Protein AF-A0A2V2RTV9-F1 (afdb_monomer)

Secondary structure (DSSP, 8-state):
-PPPPEEEEEEEEEE---S-HHHHHHHHHHHHHHEEEEEEEE-----SHHHHHHIIIIIGGGT--SSEEEEE-TTEEES-GGG--GGGGGSSEEEEEPPTTT-SSSEEEEEEEEEEHHHHHHHTTSPP-TTS-HHHIIIIISHHHHHHTT--BPPHHHHHHHEESS--TT--S--SEEEPPS-----

Radius of gyration: 15.58 Å; Cα contacts (8 Å, |Δi|>4): 357; chains: 1; bounding box: 36×37×46 Å

Mean predicted aligned error: 4.49 Å

Nearest PDB structures (foldseek):
  6tez-assembly1_A-2  TM=6.641E-01  e=9.865E-04  Homo sapiens
  2c0n-assembly1_A-2  TM=6.114E-01  e=5.858E-04  Sulfolobus turreted icosahedral virus 1
  5c1h-assembly1_A-2  TM=5.021E-01  e=8.468E-03  Homo sapiens
  5gvv-assembly1_A  TM=5.766E-01  e=3.550E-02  Streptococcus pneumoniae
  5c38-assembly1_A-2  TM=4.595E-01  e=3.326E-02  Homo sapiens

Structure (mmCIF, N/CA/C/O backbone):
data_AF-A0A2V2RTV9-F1
#
_entry.id   AF-A0A2V2RTV9-F1
#
loop_
_atom_site.group_PDB
_atom_site.id
_atom_site.type_symbol
_atom_site.label_atom_id
_atom_site.label_alt_id
_atom_site.label_comp_id
_atom_site.label_asym_id
_atom_site.label_entity_id
_atom_site.label_seq_id
_atom_site.pdbx_PDB_ins_code
_atom_site.Cartn_x
_atom_site.Cartn_y
_atom_site.Cartn_z
_atom_site.occupancy
_atom_site.B_iso_or_equiv
_atom_site.auth_seq_id
_atom_site.auth_comp_id
_atom_site.auth_asym_id
_atom_site.auth_atom_id
_atom_site.pdbx_PDB_model_num
ATOM 1 N N . MET A 1 1 ? -12.425 6.751 29.671 1.00 43.00 1 MET A N 1
ATOM 2 C CA . MET A 1 1 ? -12.733 5.845 28.545 1.00 43.00 1 MET A CA 1
ATOM 3 C C . MET A 1 1 ? -11.556 5.929 27.595 1.00 43.00 1 MET A C 1
ATOM 5 O O . MET A 1 1 ? -11.241 7.038 27.190 1.00 43.00 1 MET A O 1
ATOM 9 N N . GLY A 1 2 ? -10.831 4.832 27.364 1.00 57.06 2 GLY A N 1
ATOM 10 C CA . GLY A 1 2 ? -9.737 4.832 26.388 1.00 57.06 2 GLY A CA 1
ATOM 11 C C . GLY A 1 2 ? -10.306 5.029 24.985 1.00 57.06 2 GLY A C 1
ATOM 12 O O . GLY A 1 2 ? -11.370 4.488 24.689 1.00 57.06 2 GLY A O 1
ATOM 13 N N . GLU A 1 3 ? -9.644 5.837 24.163 1.00 67.69 3 GLU A N 1
ATOM 14 C CA . GLU A 1 3 ? -9.974 5.977 22.744 1.00 67.69 3 GLU A CA 1
ATOM 15 C C . GLU A 1 3 ? -9.944 4.587 22.092 1.00 67.69 3 GLU A C 1
ATOM 17 O O . GLU A 1 3 ? -8.969 3.847 22.238 1.00 67.69 3 GLU A O 1
ATOM 22 N N . MET A 1 4 ? -11.040 4.199 21.438 1.00 79.75 4 MET A N 1
ATOM 23 C CA . MET A 1 4 ? -11.110 2.930 20.722 1.00 79.75 4 MET A CA 1
ATOM 24 C C . MET A 1 4 ? -10.226 3.040 19.480 1.00 79.75 4 MET A C 1
ATOM 26 O O . MET A 1 4 ? -10.479 3.874 18.612 1.00 79.75 4 MET A O 1
ATOM 30 N N . LYS A 1 5 ? -9.175 2.222 19.419 1.00 90.81 5 LYS A N 1
ATOM 31 C CA . LYS A 1 5 ? -8.297 2.148 18.253 1.00 90.81 5 LYS A CA 1
ATOM 32 C C . LYS A 1 5 ? -9.022 1.520 17.069 1.00 90.81 5 LYS A C 1
ATOM 34 O O . LYS A 1 5 ? -9.907 0.684 17.240 1.00 90.81 5 LYS A O 1
ATOM 39 N N . LEU A 1 6 ? -8.613 1.913 15.868 1.00 96.69 6 LEU A N 1
ATOM 40 C CA . LEU A 1 6 ? -9.077 1.298 14.633 1.00 96.69 6 LEU A CA 1
ATOM 41 C C . LEU A 1 6 ? -8.594 -0.160 14.554 1.00 96.69 6 LEU A C 1
ATOM 43 O O . LEU A 1 6 ? -7.394 -0.416 14.644 1.00 96.69 6 LEU A O 1
ATOM 47 N N . ASP A 1 7 ? -9.505 -1.107 14.343 1.00 97.06 7 ASP A N 1
ATOM 48 C CA . ASP A 1 7 ? -9.144 -2.509 14.111 1.00 97.06 7 ASP A CA 1
ATOM 49 C C . ASP A 1 7 ? -8.620 -2.695 12.680 1.00 97.06 7 ASP A C 1
ATOM 51 O O . ASP A 1 7 ? -9.357 -2.551 11.703 1.00 97.06 7 ASP A O 1
ATOM 55 N N . LEU A 1 8 ? -7.333 -3.022 12.569 1.00 97.75 8 LEU A N 1
ATOM 56 C CA . LEU A 1 8 ? -6.642 -3.385 11.335 1.00 97.75 8 LEU A CA 1
ATOM 57 C C . LEU A 1 8 ? -5.963 -4.756 11.479 1.00 97.75 8 LEU A C 1
ATOM 59 O O . LEU A 1 8 ? -4.897 -5.000 10.913 1.00 97.75 8 LEU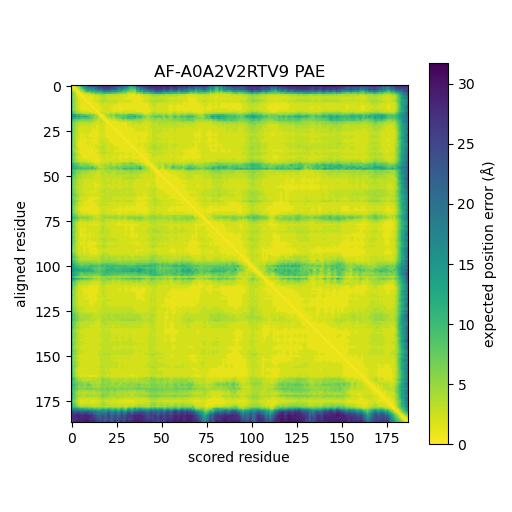 A O 1
ATOM 63 N N . SER A 1 9 ? -6.581 -5.684 12.212 1.00 97.19 9 SER A N 1
ATOM 64 C CA . SER A 1 9 ? -6.072 -7.048 12.423 1.00 97.19 9 SER A CA 1
ATOM 65 C C . SER A 1 9 ? -5.820 -7.826 11.119 1.00 97.19 9 SER A C 1
ATOM 67 O O . SER A 1 9 ? -4.934 -8.677 11.059 1.00 97.19 9 SER A O 1
ATOM 69 N N . ALA A 1 10 ? -6.529 -7.493 10.036 1.00 97.12 10 ALA A N 1
ATOM 70 C CA . ALA A 1 10 ? -6.318 -8.060 8.700 1.00 97.12 10 ALA A CA 1
ATOM 71 C C . ALA A 1 10 ? -5.177 -7.401 7.894 1.00 97.12 10 ALA A C 1
ATOM 73 O O . ALA A 1 10 ? -4.946 -7.798 6.744 1.00 97.12 10 ALA A O 1
ATOM 74 N N . VAL A 1 11 ? -4.482 -6.412 8.471 1.00 98.69 11 VAL A N 1
ATOM 75 C CA . VAL A 1 11 ? -3.463 -5.587 7.810 1.00 98.69 11 VAL A CA 1
ATOM 76 C C . VAL A 1 11 ? -2.150 -5.597 8.595 1.00 98.69 11 VAL A C 1
ATOM 78 O O . VAL A 1 11 ? -2.118 -5.368 9.803 1.00 98.69 11 VAL A O 1
ATOM 81 N N . THR A 1 12 ? -1.030 -5.807 7.906 1.00 98.81 12 THR A N 1
ATOM 82 C CA . THR A 1 12 ? 0.314 -5.600 8.467 1.00 98.81 12 THR A CA 1
ATOM 83 C C . THR A 1 12 ? 0.805 -4.184 8.166 1.00 98.81 12 THR A C 1
ATOM 85 O O . THR A 1 12 ? 0.805 -3.757 7.015 1.00 98.81 12 THR A O 1
ATOM 88 N N . LEU A 1 13 ? 1.272 -3.453 9.177 1.00 98.56 13 LEU A N 1
ATOM 89 C CA . LEU A 1 13 ? 1.979 -2.187 8.972 1.00 98.56 13 LEU A CA 1
ATOM 90 C C . LEU A 1 13 ? 3.399 -2.469 8.467 1.00 98.56 13 LEU A C 1
ATOM 92 O O . LEU A 1 13 ? 4.136 -3.217 9.105 1.00 98.56 13 LEU A O 1
ATOM 96 N N . VAL A 1 14 ? 3.807 -1.851 7.358 1.00 97.88 14 VAL A N 1
ATOM 97 C CA . VAL A 1 14 ? 5.144 -2.020 6.769 1.00 97.88 14 VAL A CA 1
ATOM 98 C C . VAL A 1 14 ? 5.825 -0.666 6.604 1.00 97.88 14 VAL A C 1
ATOM 100 O O . VAL A 1 14 ? 5.372 0.182 5.839 1.00 97.88 14 VAL A O 1
ATOM 103 N N . CYS A 1 15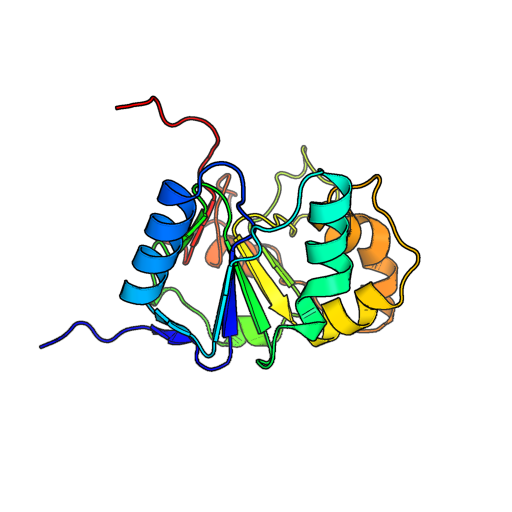 ? 6.951 -0.468 7.285 1.00 95.75 15 CYS A N 1
ATOM 104 C CA . CYS A 1 15 ? 7.776 0.727 7.148 1.00 95.75 15 CYS A CA 1
ATOM 105 C C . CYS A 1 15 ? 9.066 0.417 6.379 1.00 95.75 15 CYS A C 1
ATOM 107 O O . CYS A 1 15 ? 9.865 -0.407 6.830 1.00 95.75 15 CYS A O 1
ATOM 109 N N . TYR A 1 16 ? 9.299 1.101 5.253 1.00 89.12 16 TYR A N 1
ATOM 110 C CA . TYR A 1 16 ? 10.567 1.029 4.510 1.00 89.12 16 TYR A CA 1
ATOM 111 C C . TYR A 1 16 ? 11.378 2.315 4.708 1.00 89.12 16 TYR A C 1
ATOM 113 O O . TYR A 1 16 ? 11.429 3.174 3.827 1.00 89.12 16 TYR A O 1
ATOM 121 N N . ASP A 1 17 ? 11.997 2.470 5.874 1.00 82.38 17 ASP A N 1
ATOM 122 C CA . ASP A 1 17 ? 12.915 3.582 6.135 1.00 82.38 17 ASP A CA 1
ATOM 123 C C . ASP A 1 17 ? 14.144 3.082 6.894 1.00 82.38 17 ASP A C 1
ATOM 125 O O . ASP A 1 17 ? 14.039 2.489 7.972 1.00 82.38 17 ASP A O 1
ATOM 129 N N . ASN A 1 18 ? 15.313 3.300 6.297 1.00 78.38 18 ASN A N 1
ATOM 130 C CA . ASN A 1 18 ? 16.618 2.984 6.862 1.00 78.38 18 ASN A CA 1
ATOM 131 C C . ASN A 1 18 ? 17.490 4.229 7.108 1.00 78.38 18 ASN A C 1
ATOM 133 O O . ASN A 1 18 ? 18.549 4.093 7.722 1.00 78.38 18 ASN A O 1
ATOM 137 N N . LYS A 1 19 ? 17.089 5.416 6.629 1.00 78.44 19 LYS A N 1
ATOM 138 C CA . LYS A 1 19 ? 17.926 6.626 6.653 1.00 78.44 19 LYS A CA 1
ATOM 139 C C . LYS A 1 19 ? 17.772 7.374 7.964 1.00 78.44 19 LYS A C 1
ATOM 141 O O . LYS A 1 19 ? 18.772 7.775 8.551 1.00 78.44 19 LYS A O 1
ATOM 146 N N . ASN A 1 20 ? 16.536 7.542 8.430 1.00 86.06 20 ASN A N 1
ATOM 147 C CA . ASN A 1 20 ? 16.250 8.213 9.692 1.00 86.06 20 ASN A CA 1
ATOM 148 C C . ASN A 1 20 ? 15.508 7.259 10.630 1.00 86.06 20 ASN A C 1
ATOM 150 O O . ASN A 1 20 ? 14.280 7.211 10.676 1.00 86.06 20 ASN A O 1
ATOM 154 N N . ARG A 1 21 ? 16.285 6.470 11.380 1.00 89.00 21 ARG A N 1
ATOM 155 C CA . ARG A 1 21 ? 15.751 5.405 12.237 1.00 89.00 21 ARG A CA 1
ATOM 156 C C . ARG A 1 21 ? 14.843 5.924 13.350 1.00 89.00 21 ARG A C 1
ATOM 158 O O . ARG A 1 21 ? 13.875 5.253 13.689 1.00 89.00 21 ARG A O 1
ATOM 165 N N . GLU A 1 22 ? 15.147 7.095 13.901 1.00 91.19 22 GLU A N 1
ATOM 166 C CA . GLU A 1 22 ? 14.345 7.712 14.961 1.00 91.19 22 GLU A CA 1
ATOM 167 C C . GLU A 1 22 ? 13.007 8.212 14.420 1.00 91.19 22 GLU A C 1
ATOM 169 O O . GLU A 1 22 ? 11.965 7.917 15.006 1.00 91.19 22 GLU A O 1
ATOM 174 N N . ALA A 1 23 ? 13.010 8.885 13.264 1.00 90.50 23 ALA A N 1
ATOM 175 C CA . ALA A 1 23 ? 11.775 9.306 12.610 1.00 90.50 23 ALA A CA 1
ATOM 176 C C . ALA A 1 23 ? 10.908 8.103 12.209 1.00 90.50 23 ALA A C 1
ATOM 178 O O . ALA A 1 23 ? 9.704 8.112 12.452 1.00 90.50 23 ALA A O 1
ATOM 179 N N . ALA A 1 24 ? 11.516 7.042 11.670 1.00 92.44 24 ALA A N 1
ATOM 180 C CA . ALA A 1 24 ? 10.815 5.810 11.316 1.00 92.44 24 ALA A CA 1
ATOM 181 C C . ALA A 1 24 ? 10.175 5.137 12.541 1.00 92.44 24 ALA A C 1
ATOM 183 O O . ALA A 1 24 ? 9.010 4.746 12.498 1.00 92.44 24 ALA A O 1
ATOM 184 N N . LEU A 1 25 ? 10.911 5.043 13.654 1.00 93.94 25 LEU A N 1
ATOM 185 C CA . LEU A 1 25 ? 10.383 4.494 14.900 1.00 93.94 25 LEU A CA 1
ATOM 186 C C . LEU A 1 25 ? 9.246 5.358 15.456 1.00 93.94 25 LEU A C 1
ATOM 188 O O . LEU A 1 25 ? 8.212 4.822 15.847 1.00 93.94 25 LEU A O 1
ATOM 192 N N . SER A 1 26 ? 9.412 6.682 15.453 1.00 94.06 26 SER A N 1
ATOM 193 C CA . SER A 1 26 ? 8.377 7.628 15.881 1.00 94.06 26 SER A CA 1
ATOM 194 C C . SER A 1 26 ? 7.101 7.476 15.049 1.00 94.06 26 SER A C 1
ATOM 196 O O . SER A 1 26 ? 6.010 7.356 15.608 1.00 94.06 26 SER A O 1
ATOM 198 N N . LEU A 1 27 ? 7.243 7.367 13.723 1.00 94.44 27 LEU A N 1
ATOM 199 C CA . LEU A 1 27 ? 6.140 7.107 12.805 1.00 94.44 27 LEU A CA 1
ATOM 200 C C . LEU A 1 27 ? 5.437 5.789 13.141 1.00 94.44 27 LEU A C 1
ATOM 202 O O . LEU A 1 27 ? 4.225 5.780 13.323 1.00 94.44 27 LEU A O 1
ATOM 206 N N . ILE A 1 28 ? 6.174 4.683 13.280 1.00 96.50 28 ILE A N 1
ATOM 207 C CA . ILE A 1 28 ? 5.590 3.379 13.636 1.00 96.50 28 ILE A CA 1
ATOM 208 C C . ILE A 1 28 ? 4.821 3.479 14.960 1.00 96.50 28 ILE A C 1
ATOM 210 O O . ILE A 1 28 ? 3.669 3.058 15.035 1.00 96.50 28 ILE A O 1
ATOM 214 N N . LEU A 1 29 ? 5.418 4.075 15.995 1.00 96.06 29 LEU A N 1
ATOM 215 C CA . LEU A 1 29 ? 4.772 4.234 17.299 1.00 96.06 29 LEU A CA 1
ATOM 216 C C . LEU A 1 29 ? 3.522 5.120 17.225 1.00 96.06 29 LEU A C 1
ATOM 218 O O . LEU A 1 29 ? 2.545 4.841 17.917 1.00 96.06 29 LEU A O 1
ATOM 222 N N . GLN A 1 30 ? 3.518 6.162 16.388 1.00 94.94 30 GLN A N 1
ATOM 223 C CA . GLN A 1 30 ? 2.326 6.971 16.130 1.00 94.94 30 GLN A CA 1
ATOM 224 C C . GLN A 1 30 ? 1.217 6.131 15.489 1.00 94.94 30 GLN A C 1
ATOM 226 O O . GLN A 1 30 ? 0.079 6.179 15.948 1.00 94.94 30 GLN A O 1
ATOM 231 N N . MET A 1 31 ? 1.539 5.321 14.481 1.00 96.56 31 MET A N 1
ATOM 232 C CA . MET A 1 31 ? 0.567 4.451 13.811 1.00 96.56 31 MET A CA 1
ATOM 233 C C . MET A 1 31 ? -0.048 3.439 14.789 1.00 96.56 31 MET A C 1
ATOM 235 O O . MET A 1 31 ? -1.261 3.245 14.799 1.00 96.56 31 MET A O 1
ATOM 239 N N . LEU A 1 32 ? 0.770 2.868 15.679 1.00 96.75 32 LEU A N 1
ATOM 240 C CA . LEU A 1 32 ? 0.329 1.921 16.711 1.00 96.75 32 LEU A CA 1
ATOM 241 C C . LEU A 1 32 ? -0.532 2.542 17.817 1.00 96.75 32 LEU A C 1
ATOM 243 O O . LEU A 1 32 ? -1.214 1.816 18.543 1.00 96.75 32 LEU A O 1
ATOM 247 N N . LYS A 1 33 ? -0.522 3.869 17.980 1.00 96.12 33 LYS A N 1
ATOM 248 C CA . LYS A 1 33 ? -1.476 4.556 18.865 1.00 96.12 33 LYS A CA 1
ATOM 249 C C . LYS A 1 33 ? -2.872 4.626 18.250 1.00 96.12 33 LYS A C 1
ATOM 251 O O . LYS A 1 33 ? -3.834 4.658 19.004 1.00 96.12 33 LYS A O 1
ATOM 256 N N . LEU A 1 34 ? -2.967 4.639 16.919 1.00 96.69 34 LEU A N 1
ATOM 257 C CA . LEU A 1 34 ? -4.208 4.884 16.180 1.00 96.69 34 LEU A CA 1
ATOM 258 C C . LEU A 1 34 ? -4.929 3.600 15.762 1.00 96.69 34 LEU A C 1
ATOM 260 O O . LEU A 1 34 ? -6.154 3.605 15.650 1.00 96.69 34 LEU A O 1
ATOM 264 N N . ALA A 1 35 ? -4.188 2.519 15.519 1.00 97.50 35 ALA A N 1
ATOM 265 C CA . ALA A 1 35 ? -4.747 1.271 15.020 1.00 97.50 35 ALA A CA 1
ATOM 266 C C . ALA A 1 35 ? -4.064 0.034 15.613 1.00 97.50 35 ALA A C 1
ATOM 268 O O . ALA A 1 35 ? -2.865 0.048 15.909 1.00 97.50 35 ALA A O 1
ATOM 269 N N . ASP A 1 36 ? -4.833 -1.044 15.730 1.00 97.56 36 ASP A N 1
ATOM 270 C CA . ASP A 1 36 ? -4.357 -2.368 16.114 1.00 97.56 36 ASP A CA 1
ATOM 271 C C . ASP A 1 36 ? -4.131 -3.207 14.848 1.00 97.56 36 ASP A C 1
ATOM 273 O O . ASP A 1 36 ? -5.071 -3.678 14.213 1.00 97.56 36 ASP A O 1
ATOM 277 N N . PHE A 1 37 ? -2.866 -3.355 14.448 1.00 98.38 37 PHE A N 1
ATOM 278 C CA . PHE A 1 37 ? -2.470 -4.092 13.245 1.00 98.38 37 PHE A CA 1
ATOM 279 C C . PHE A 1 37 ? -2.263 -5.582 13.526 1.00 98.38 37 PHE A C 1
ATOM 281 O O . PHE A 1 37 ? -1.752 -5.958 14.581 1.00 98.38 37 PHE A O 1
ATOM 288 N N . GLY A 1 38 ? -2.528 -6.429 12.529 1.00 98.19 38 GLY A N 1
ATOM 289 C CA . GLY A 1 38 ? -2.225 -7.867 12.595 1.00 98.19 38 GLY A CA 1
ATOM 290 C C . GLY A 1 38 ? -0.728 -8.196 12.599 1.00 98.19 38 GLY A C 1
ATOM 291 O O . GLY A 1 38 ? -0.331 -9.324 12.878 1.00 98.19 38 GLY A O 1
ATOM 292 N N . GLY A 1 39 ? 0.123 -7.218 12.286 1.00 98.31 39 GLY A N 1
ATOM 293 C CA . GLY A 1 39 ? 1.572 -7.322 12.412 1.00 98.31 39 GLY A CA 1
ATOM 294 C C . GLY A 1 39 ? 2.268 -6.006 12.086 1.00 98.31 39 GLY A C 1
ATOM 295 O O . GLY A 1 39 ? 1.669 -5.103 11.500 1.00 98.31 39 GLY A O 1
ATOM 296 N N . VAL A 1 40 ? 3.549 -5.910 12.434 1.00 98.12 40 VAL A N 1
ATOM 297 C CA . VAL A 1 40 ? 4.389 -4.741 12.150 1.00 98.12 40 VAL A CA 1
ATOM 298 C C . VAL A 1 40 ? 5.724 -5.211 11.597 1.00 98.12 40 VAL A C 1
ATOM 300 O O . VAL A 1 40 ? 6.404 -6.023 12.218 1.00 98.12 40 VAL A O 1
ATOM 303 N N . LEU A 1 41 ? 6.114 -4.670 10.448 1.00 97.44 41 LEU A N 1
ATOM 304 C CA . LEU A 1 41 ? 7.405 -4.905 9.821 1.00 97.44 41 LEU A CA 1
ATOM 305 C C . LEU A 1 41 ? 8.134 -3.580 9.634 1.00 97.44 41 LEU A C 1
ATOM 307 O O . LEU A 1 41 ? 7.623 -2.650 9.009 1.00 97.44 41 LEU A O 1
ATOM 311 N N . TRP A 1 42 ? 9.367 -3.516 10.126 1.00 95.56 42 TRP A N 1
ATOM 312 C CA . TRP A 1 42 ? 10.281 -2.418 9.839 1.00 95.56 42 TRP A CA 1
ATOM 313 C C . TRP A 1 42 ? 11.444 -2.932 8.989 1.00 95.56 42 TRP A C 1
ATOM 315 O O . TRP A 1 42 ? 12.344 -3.611 9.478 1.00 95.56 42 TRP A O 1
ATOM 325 N N . LEU A 1 43 ? 11.403 -2.627 7.693 1.00 92.50 43 LEU A N 1
ATOM 326 C CA . LEU A 1 43 ? 12.313 -3.153 6.678 1.00 92.50 43 LEU A CA 1
ATOM 327 C C . LEU A 1 43 ? 13.464 -2.161 6.435 1.00 92.50 43 LEU A C 1
ATOM 329 O O . LEU A 1 43 ? 13.503 -1.443 5.435 1.00 92.50 43 LEU A O 1
ATOM 333 N N . ASN A 1 44 ? 14.407 -2.105 7.381 1.00 87.94 44 ASN A N 1
ATOM 334 C CA . ASN A 1 44 ? 15.467 -1.083 7.464 1.00 87.94 44 ASN A CA 1
ATOM 335 C C . ASN A 1 44 ? 16.893 -1.585 7.154 1.00 87.94 44 ASN A C 1
ATOM 337 O O . ASN A 1 44 ? 17.881 -0.889 7.402 1.00 87.94 44 ASN A O 1
ATOM 341 N N . TRP A 1 45 ? 17.031 -2.802 6.629 1.00 82.94 45 TRP A N 1
ATOM 342 C CA . TRP A 1 45 ? 18.338 -3.425 6.386 1.00 82.94 45 TRP A CA 1
ATOM 343 C C . TRP A 1 45 ? 18.900 -3.211 4.978 1.00 82.94 45 TRP A C 1
ATOM 345 O O . TRP A 1 45 ? 20.054 -3.560 4.741 1.00 82.94 45 TRP A O 1
ATOM 355 N N . HIS A 1 46 ? 18.137 -2.627 4.053 1.00 80.88 46 HIS A N 1
ATOM 356 C CA . HIS A 1 46 ? 18.652 -2.290 2.725 1.00 80.88 46 HIS A CA 1
ATOM 357 C C . HIS A 1 46 ? 19.800 -1.269 2.836 1.00 80.88 46 HIS A C 1
ATOM 359 O O . HIS A 1 46 ? 19.850 -0.463 3.772 1.00 80.88 46 HIS A O 1
ATOM 365 N N . ARG A 1 47 ? 20.766 -1.333 1.920 1.00 80.94 47 ARG A N 1
ATOM 366 C CA . ARG A 1 47 ? 21.952 -0.459 1.863 1.00 80.94 47 ARG A CA 1
ATOM 367 C C . ARG A 1 47 ? 22.001 0.348 0.572 1.00 80.94 47 ARG A C 1
ATOM 369 O O . ARG A 1 47 ? 22.602 1.417 0.541 1.00 80.94 47 ARG A O 1
ATOM 376 N N . THR A 1 48 ? 21.320 -0.125 -0.464 1.00 89.56 48 THR A N 1
ATOM 377 C CA . THR A 1 48 ? 21.221 0.519 -1.773 1.00 89.56 48 THR A CA 1
ATOM 378 C C . THR A 1 48 ? 19.766 0.768 -2.167 1.00 89.56 48 THR A C 1
ATOM 380 O O . THR A 1 48 ? 18.840 0.150 -1.636 1.00 89.56 48 THR A O 1
ATOM 383 N N . ALA A 1 49 ? 19.557 1.663 -3.137 1.00 87.44 49 ALA A N 1
ATOM 384 C CA . ALA A 1 49 ? 18.234 1.884 -3.718 1.00 87.44 49 ALA A CA 1
ATOM 385 C C . ALA A 1 49 ? 17.685 0.602 -4.372 1.00 87.44 49 ALA A C 1
ATOM 387 O O . ALA A 1 49 ? 16.525 0.263 -4.169 1.00 87.44 49 ALA A O 1
ATOM 388 N N . SER A 1 50 ? 18.523 -0.156 -5.086 1.00 91.31 50 SER A N 1
ATOM 389 C CA . SER A 1 50 ? 18.114 -1.404 -5.742 1.00 91.31 50 SER A CA 1
ATOM 390 C C . SER A 1 50 ? 17.692 -2.485 -4.745 1.00 91.31 50 SER A C 1
ATOM 392 O O . SER A 1 50 ? 16.726 -3.197 -4.996 1.00 91.31 50 SER A O 1
ATOM 394 N N . GLU A 1 51 ? 18.360 -2.592 -3.593 1.00 92.50 51 GLU A N 1
ATOM 395 C CA . GLU A 1 51 ? 17.930 -3.498 -2.518 1.00 92.50 51 GLU A CA 1
ATOM 396 C C . GLU A 1 51 ? 16.597 -3.066 -1.907 1.00 92.50 51 GLU A C 1
ATOM 398 O O . GLU A 1 51 ? 15.758 -3.916 -1.621 1.00 92.50 51 GLU A O 1
ATOM 403 N N . GLN A 1 52 ? 16.372 -1.758 -1.737 1.00 90.81 52 GLN A N 1
ATOM 404 C CA . GLN A 1 52 ? 15.078 -1.245 -1.286 1.00 90.81 52 GLN A CA 1
ATOM 405 C C . GLN A 1 52 ? 13.967 -1.642 -2.264 1.00 90.81 52 GLN A C 1
ATOM 407 O O . GLN A 1 52 ? 12.937 -2.165 -1.844 1.00 90.81 52 GLN A O 1
ATOM 412 N N . VAL A 1 53 ? 14.197 -1.434 -3.566 1.00 94.50 53 VAL A N 1
ATOM 413 C CA . VAL A 1 53 ? 13.261 -1.822 -4.630 1.00 94.50 53 VAL A CA 1
ATOM 414 C C . VAL A 1 53 ? 13.011 -3.326 -4.601 1.00 94.50 53 VAL A C 1
ATOM 416 O O . VAL A 1 53 ? 11.862 -3.758 -4.658 1.00 94.50 53 VAL A O 1
ATOM 419 N N . HIS A 1 54 ? 14.071 -4.123 -4.457 1.00 95.50 54 HIS A N 1
ATOM 420 C CA . HIS A 1 54 ? 13.963 -5.574 -4.402 1.00 95.50 54 HIS A CA 1
ATOM 421 C C . HIS A 1 54 ? 13.118 -6.039 -3.210 1.00 95.50 54 HIS A C 1
ATOM 423 O O . HIS A 1 54 ? 12.208 -6.848 -3.377 1.00 95.50 54 HIS A O 1
ATOM 429 N N . VAL A 1 55 ? 13.374 -5.512 -2.009 1.00 94.75 55 VAL A N 1
ATOM 430 C CA . VAL A 1 55 ? 12.605 -5.860 -0.806 1.00 94.75 55 VAL A CA 1
ATOM 431 C C . VAL A 1 55 ? 11.140 -5.441 -0.950 1.00 94.75 55 VAL A C 1
ATOM 433 O O . VAL A 1 55 ? 10.246 -6.240 -0.665 1.00 94.75 55 VAL A O 1
ATOM 436 N N . GLU A 1 56 ? 10.878 -4.221 -1.424 1.00 95.69 56 GLU A N 1
ATOM 437 C CA . GLU A 1 56 ? 9.516 -3.704 -1.585 1.00 95.69 56 GLU A CA 1
ATOM 438 C C . GLU A 1 56 ? 8.711 -4.521 -2.603 1.00 95.69 56 GLU A C 1
ATOM 440 O O . GLU A 1 56 ? 7.575 -4.882 -2.315 1.00 95.69 56 GLU A O 1
ATOM 445 N N . LEU A 1 57 ? 9.290 -4.856 -3.761 1.00 96.88 57 LEU A N 1
ATOM 446 C CA . LEU A 1 57 ? 8.586 -5.572 -4.830 1.00 96.88 57 LEU A CA 1
ATOM 447 C C . LEU A 1 57 ? 8.534 -7.089 -4.639 1.00 96.88 57 LEU A C 1
ATOM 449 O O . LEU A 1 57 ? 7.517 -7.703 -4.949 1.00 96.88 57 LEU A O 1
ATOM 453 N N . TYR A 1 58 ? 9.622 -7.693 -4.166 1.00 96.94 58 TYR A N 1
ATOM 454 C CA . TYR A 1 58 ? 9.836 -9.140 -4.272 1.00 96.94 58 TYR A CA 1
ATOM 455 C C . TYR A 1 58 ? 10.042 -9.828 -2.916 1.00 96.94 58 TYR A C 1
ATOM 457 O O . TYR A 1 58 ? 9.890 -11.042 -2.817 1.00 96.94 58 TYR A O 1
ATOM 465 N N . GLY A 1 59 ? 10.365 -9.073 -1.859 1.00 95.50 59 GLY A N 1
ATOM 466 C CA . GLY A 1 59 ? 10.606 -9.621 -0.519 1.00 95.50 59 GLY A CA 1
ATOM 467 C C . GLY A 1 59 ? 9.409 -9.532 0.430 1.00 95.50 59 GLY A C 1
ATOM 468 O O . GLY A 1 59 ? 9.195 -10.430 1.240 1.00 95.50 59 GLY A O 1
ATOM 469 N N . THR A 1 60 ? 8.620 -8.460 0.339 1.00 95.81 60 THR A N 1
ATOM 470 C CA . THR A 1 60 ? 7.637 -8.100 1.378 1.00 95.81 60 THR A CA 1
ATOM 471 C C . THR A 1 60 ? 6.545 -9.151 1.581 1.00 95.81 60 THR A C 1
ATOM 473 O O . THR A 1 60 ? 6.216 -9.464 2.723 1.00 95.81 60 THR A O 1
ATOM 476 N N . ALA A 1 61 ? 6.021 -9.755 0.510 1.00 95.94 61 ALA A N 1
ATOM 477 C CA . ALA A 1 61 ? 4.947 -10.752 0.612 1.00 95.94 61 ALA A CA 1
ATOM 478 C C . ALA A 1 61 ? 5.341 -12.013 1.407 1.00 95.94 61 ALA A C 1
ATOM 480 O O . ALA A 1 61 ? 4.483 -12.646 2.023 1.00 95.94 61 ALA A O 1
ATOM 481 N N . ASN A 1 62 ? 6.639 -12.340 1.453 1.00 96.69 62 ASN A N 1
ATOM 482 C CA . ASN A 1 62 ? 7.162 -13.468 2.229 1.00 96.69 62 ASN A CA 1
ATOM 483 C C . ASN A 1 62 ? 7.186 -13.194 3.741 1.00 96.69 62 ASN A C 1
ATOM 485 O O . ASN A 1 62 ? 7.278 -14.130 4.529 1.00 96.69 62 ASN A O 1
ATOM 489 N N . LEU A 1 63 ? 7.132 -11.921 4.141 1.00 97.19 63 LEU A N 1
ATOM 490 C CA . LEU A 1 63 ? 7.193 -11.484 5.539 1.00 97.19 63 LEU A CA 1
ATOM 491 C C . LEU A 1 63 ? 5.811 -11.109 6.095 1.00 97.19 63 LEU A C 1
ATOM 493 O O . LEU A 1 63 ? 5.636 -11.006 7.307 1.00 97.19 63 LEU A O 1
ATOM 497 N N . VAL A 1 64 ? 4.833 -10.875 5.217 1.00 97.81 64 VAL A N 1
ATOM 498 C CA . VAL A 1 64 ? 3.460 -10.514 5.580 1.00 97.81 64 VAL A CA 1
ATOM 499 C C . VAL A 1 64 ? 2.609 -11.780 5.687 1.00 97.81 64 VAL A C 1
ATOM 501 O O . VAL A 1 64 ? 2.499 -12.548 4.732 1.00 97.81 64 VAL A O 1
ATOM 504 N N . HIS A 1 65 ? 1.965 -11.971 6.841 1.00 96.81 65 HIS A N 1
ATOM 505 C CA . HIS A 1 65 ? 1.052 -13.098 7.102 1.00 96.81 65 HIS A CA 1
ATOM 506 C C . HIS A 1 65 ? -0.432 -12.711 7.075 1.00 96.81 65 HIS A C 1
ATOM 508 O O . HIS A 1 65 ? -1.303 -13.576 7.128 1.00 96.81 65 HIS A O 1
ATOM 514 N N . THR A 1 66 ? -0.727 -11.418 6.994 1.00 98.69 66 THR A N 1
ATOM 515 C CA . THR A 1 66 ? -2.084 -10.886 6.864 1.00 98.69 66 THR A CA 1
ATOM 516 C C . THR A 1 66 ? -2.499 -10.794 5.389 1.00 98.69 66 THR A C 1
ATOM 518 O O . THR A 1 66 ? -1.698 -11.020 4.477 1.00 98.69 66 THR A O 1
ATOM 521 N N . THR A 1 67 ? -3.772 -10.485 5.126 1.00 98.31 67 THR A N 1
ATOM 522 C CA . THR A 1 67 ? -4.293 -10.406 3.746 1.00 98.31 67 THR A CA 1
ATOM 523 C C . THR A 1 67 ? -3.772 -9.188 2.987 1.00 98.31 67 THR A C 1
ATOM 525 O O . THR A 1 67 ? -3.583 -9.250 1.769 1.00 98.31 67 THR A O 1
ATOM 528 N N . HIS A 1 68 ? -3.517 -8.099 3.7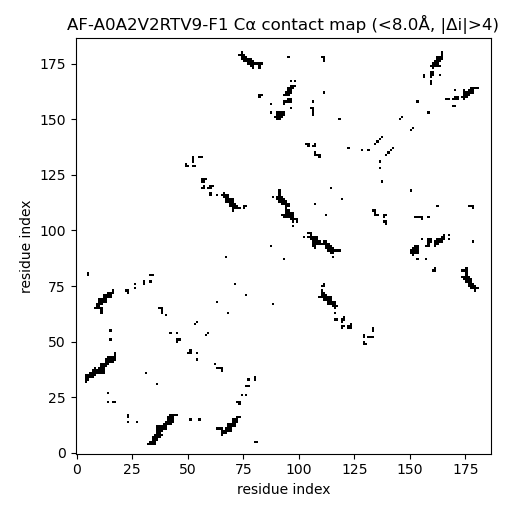11 1.00 98.81 68 HIS A N 1
ATOM 529 C CA . HIS A 1 68 ? -3.084 -6.821 3.171 1.00 98.81 68 HIS A CA 1
ATOM 530 C C . HIS A 1 68 ? -1.957 -6.238 4.007 1.00 98.81 68 HIS A C 1
ATOM 532 O O . HIS A 1 68 ? -1.785 -6.562 5.177 1.00 98.81 68 HIS A O 1
ATOM 538 N N . PHE A 1 69 ? -1.213 -5.311 3.432 1.00 98.81 69 PHE A N 1
ATOM 539 C CA . PHE A 1 69 ? -0.255 -4.526 4.183 1.00 98.81 69 PHE A CA 1
ATOM 540 C C . PHE A 1 69 ? -0.367 -3.048 3.836 1.00 98.81 69 PHE A C 1
ATOM 542 O O . PHE A 1 69 ? -0.564 -2.680 2.678 1.00 98.81 69 PHE A O 1
ATOM 549 N N . LEU A 1 70 ? -0.261 -2.209 4.864 1.00 98.38 70 LEU A N 1
ATOM 550 C CA . LEU A 1 70 ? -0.246 -0.758 4.753 1.00 98.38 70 LEU A CA 1
ATOM 551 C C . LEU A 1 70 ? 1.202 -0.288 4.806 1.00 98.38 70 LEU A C 1
ATOM 553 O O . LEU A 1 70 ? 1.889 -0.477 5.809 1.00 98.38 70 LEU A O 1
ATOM 557 N N . THR A 1 71 ? 1.667 0.329 3.730 1.00 96.75 71 THR A N 1
ATOM 558 C CA . THR A 1 71 ? 3.022 0.862 3.649 1.00 96.75 71 THR A CA 1
ATOM 559 C C . THR A 1 71 ? 3.073 2.288 4.166 1.00 96.75 71 THR A C 1
ATOM 561 O O . THR A 1 71 ? 2.212 3.095 3.824 1.00 96.75 71 THR A O 1
ATOM 564 N N . VAL A 1 72 ? 4.111 2.612 4.935 1.00 94.06 72 VAL A N 1
ATOM 565 C CA . VAL A 1 72 ? 4.409 3.976 5.386 1.00 94.06 72 VAL A CA 1
ATOM 566 C C . VAL A 1 72 ? 5.883 4.305 5.187 1.00 94.06 72 VAL A C 1
ATOM 568 O O . VAL A 1 72 ? 6.760 3.481 5.462 1.00 94.06 72 VAL A O 1
ATOM 571 N N . ARG A 1 73 ? 6.177 5.513 4.698 1.00 88.69 73 ARG A N 1
ATOM 572 C CA . ARG A 1 73 ? 7.542 6.056 4.575 1.00 88.69 73 ARG A CA 1
ATOM 573 C C . ARG A 1 73 ? 7.544 7.570 4.755 1.00 88.69 73 ARG A C 1
ATOM 575 O O . ARG A 1 73 ? 6.609 8.240 4.312 1.00 88.69 73 ARG A O 1
ATOM 582 N N . GLY A 1 74 ? 8.619 8.111 5.330 1.00 86.50 74 GLY A N 1
ATOM 583 C CA . GLY A 1 74 ? 8.770 9.552 5.540 1.00 86.50 74 GLY A CA 1
ATOM 584 C C . GLY A 1 74 ? 7.600 10.139 6.335 1.00 86.50 74 GLY A C 1
ATOM 585 O O . GLY A 1 74 ? 7.223 9.608 7.371 1.00 86.50 74 GLY A O 1
ATOM 586 N N . ASN A 1 75 ? 6.980 11.201 5.820 1.00 86.06 75 ASN A N 1
ATOM 587 C CA . ASN A 1 75 ? 5.872 11.902 6.481 1.00 86.06 75 ASN A CA 1
ATOM 588 C C . ASN A 1 75 ? 4.491 11.353 6.080 1.00 86.06 75 ASN A C 1
ATOM 590 O O . ASN A 1 75 ? 3.549 12.123 5.900 1.00 86.06 75 ASN A O 1
ATOM 594 N N . SER A 1 76 ? 4.381 10.038 5.891 1.00 92.75 76 SER A N 1
ATOM 595 C CA . SER A 1 76 ? 3.157 9.378 5.426 1.00 92.75 76 SER A CA 1
ATOM 596 C C . SER A 1 76 ? 2.471 8.620 6.560 1.00 92.75 76 SER A C 1
ATOM 598 O O . SER A 1 76 ? 3.028 7.635 7.042 1.00 92.75 76 SER A O 1
ATOM 600 N N . TYR A 1 77 ? 1.289 9.057 6.996 1.00 94.62 77 TYR A N 1
ATOM 601 C CA . TYR A 1 77 ? 0.650 8.568 8.228 1.00 94.62 77 TYR A CA 1
ATOM 602 C C . TYR A 1 77 ? -0.885 8.563 8.158 1.00 94.62 77 TYR A C 1
ATOM 604 O O . TYR A 1 77 ? -1.482 9.234 7.314 1.00 94.62 77 TYR A O 1
ATOM 612 N N . ILE A 1 78 ? -1.522 7.814 9.069 1.00 96.88 78 ILE A N 1
ATOM 613 C CA . ILE A 1 78 ? -2.974 7.877 9.306 1.00 96.88 78 ILE A CA 1
ATOM 614 C C . ILE A 1 78 ? -3.306 9.240 9.913 1.00 96.88 78 ILE A C 1
ATOM 616 O O . ILE A 1 78 ? -2.832 9.566 11.001 1.00 96.88 78 ILE A O 1
ATOM 620 N N . LEU A 1 79 ? -4.127 10.016 9.213 1.00 95.69 79 LEU A N 1
ATOM 621 C CA . LEU A 1 79 ? -4.579 11.342 9.620 1.00 95.69 79 LEU A CA 1
ATOM 622 C C . LEU A 1 79 ? -5.927 11.279 10.354 1.00 95.69 79 LEU A C 1
ATOM 624 O O . LEU A 1 79 ? -6.079 11.885 11.413 1.00 95.69 79 LEU A O 1
ATOM 628 N N . HIS A 1 80 ? -6.894 10.535 9.810 1.00 96.62 80 HIS A N 1
ATOM 629 C CA . HIS A 1 80 ? -8.240 10.390 10.370 1.00 96.62 80 HIS A CA 1
ATOM 630 C C . HIS A 1 80 ? -8.628 8.905 10.429 1.00 96.62 80 HIS A C 1
ATOM 632 O O . HIS A 1 80 ? -9.131 8.369 9.439 1.00 96.62 80 HIS A O 1
ATOM 638 N N . PRO A 1 81 ? -8.389 8.211 11.561 1.00 96.38 81 PRO A N 1
ATOM 639 C CA . PRO A 1 81 ? -8.674 6.779 11.687 1.00 96.38 81 PRO A CA 1
ATOM 640 C C . PRO A 1 81 ? -10.146 6.421 11.444 1.00 96.38 81 PRO A C 1
ATOM 642 O O . PRO A 1 81 ? -10.441 5.366 10.894 1.00 96.38 81 PRO A O 1
ATOM 645 N N . ASP A 1 82 ? -11.065 7.320 11.799 1.00 96.06 82 ASP A N 1
ATOM 646 C CA . ASP A 1 82 ? -12.511 7.180 11.600 1.00 96.06 82 ASP A CA 1
ATOM 647 C C . ASP A 1 82 ? -12.946 7.259 10.127 1.00 96.06 82 ASP A C 1
ATOM 649 O O . ASP A 1 82 ? -14.084 6.929 9.807 1.00 96.06 82 ASP A O 1
ATOM 653 N N . CYS A 1 83 ? -12.051 7.664 9.220 1.00 97.62 83 CYS A N 1
ATOM 654 C CA . CYS A 1 83 ? -12.294 7.628 7.779 1.00 97.62 83 CYS A CA 1
ATOM 655 C C . CYS A 1 83 ? -11.939 6.279 7.137 1.00 97.62 83 CYS A C 1
ATOM 657 O O . CYS A 1 83 ? -12.057 6.163 5.918 1.00 97.62 83 CYS A O 1
ATOM 659 N N . TRP A 1 84 ? -11.474 5.288 7.906 1.00 98.00 84 TRP A N 1
ATOM 660 C CA . TRP A 1 84 ? -11.223 3.952 7.372 1.00 98.00 84 TRP A CA 1
ATOM 661 C C . TRP A 1 84 ? -12.497 3.327 6.797 1.00 98.00 84 TRP A C 1
ATOM 663 O O . TRP A 1 84 ? -13.544 3.315 7.443 1.00 98.00 84 TRP A O 1
ATOM 673 N N . ASP A 1 85 ? -12.381 2.758 5.600 1.00 98.00 85 ASP A N 1
ATOM 674 C CA . ASP A 1 85 ? -13.451 2.032 4.926 1.00 98.00 85 ASP A CA 1
ATOM 675 C C . ASP A 1 85 ? -12.979 0.600 4.650 1.00 98.00 85 ASP A C 1
ATOM 677 O O . ASP A 1 85 ? -12.032 0.367 3.895 1.00 98.00 85 ASP A O 1
ATOM 681 N N . SER A 1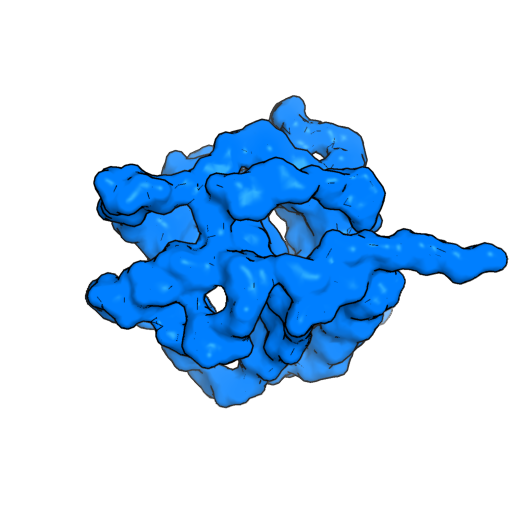 86 ? -13.635 -0.379 5.275 1.00 97.94 86 SER A N 1
ATOM 682 C CA . SER A 1 86 ? -13.265 -1.791 5.139 1.00 97.94 86 SER A CA 1
ATOM 683 C C . SER A 1 86 ? -13.427 -2.318 3.712 1.00 97.94 86 SER A C 1
ATOM 685 O O . SER A 1 86 ? -12.753 -3.285 3.357 1.00 97.94 86 SER A O 1
ATOM 687 N N . SER A 1 87 ? -14.232 -1.663 2.863 1.00 98.25 87 SER A N 1
ATOM 688 C CA . SER A 1 87 ? -14.349 -2.017 1.443 1.00 98.25 87 SER A CA 1
ATOM 689 C C . SER A 1 87 ? -13.045 -1.812 0.667 1.00 98.25 87 SER A C 1
ATOM 691 O O . SER A 1 87 ? -12.879 -2.374 -0.414 1.00 98.25 87 SER A O 1
ATOM 693 N N . TRP A 1 88 ? -12.075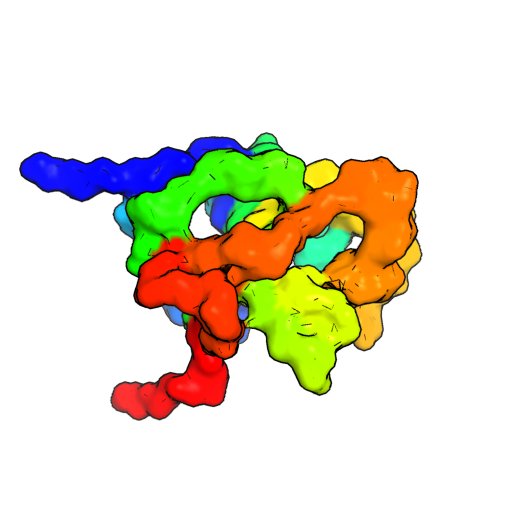 -1.067 1.210 1.00 98.62 88 TRP A N 1
ATOM 694 C CA . TRP A 1 88 ? -10.757 -0.933 0.590 1.00 98.62 88 TRP A CA 1
ATOM 695 C C . TRP A 1 88 ? -9.972 -2.246 0.531 1.00 98.62 88 TRP A C 1
ATOM 697 O O . TRP A 1 88 ? -9.095 -2.374 -0.321 1.00 98.62 88 TRP A O 1
ATOM 707 N N . LEU A 1 89 ? -10.316 -3.229 1.370 1.00 98.56 89 LEU A N 1
ATOM 708 C CA . LEU A 1 89 ? -9.739 -4.578 1.344 1.00 98.56 89 LEU A CA 1
ATOM 709 C C . LEU A 1 89 ? -10.219 -5.418 0.143 1.00 98.56 89 LEU A C 1
ATOM 711 O O . LEU A 1 89 ? -9.695 -6.503 -0.092 1.00 98.56 89 LEU A O 1
ATOM 715 N N . GLU A 1 90 ? -11.185 -4.926 -0.639 1.00 98.31 90 GLU A N 1
ATOM 716 C CA . GLU A 1 90 ? -11.604 -5.551 -1.902 1.00 98.31 90 GLU A CA 1
ATOM 717 C C . GLU A 1 90 ? -10.667 -5.211 -3.077 1.00 98.31 90 GLU A C 1
ATOM 719 O O . GLU A 1 90 ? -10.754 -5.825 -4.148 1.00 98.31 90 GLU A O 1
ATOM 724 N N . TYR A 1 91 ? -9.778 -4.227 -2.894 1.00 98.69 91 TYR A N 1
ATOM 725 C CA . TYR A 1 91 ? -8.775 -3.829 -3.877 1.00 98.69 91 TYR A CA 1
ATOM 726 C C . TYR A 1 91 ? -7.411 -4.424 -3.540 1.00 98.69 91 TYR A C 1
ATOM 728 O O . TYR A 1 91 ? -6.986 -4.495 -2.395 1.00 98.69 91 TYR A O 1
ATOM 736 N N . ASP A 1 92 ? -6.661 -4.759 -4.578 1.00 98.69 92 ASP A N 1
ATOM 737 C CA . ASP A 1 92 ? -5.279 -5.201 -4.464 1.00 98.69 92 ASP A CA 1
ATOM 738 C C . ASP A 1 92 ? -4.291 -4.066 -4.256 1.00 98.69 92 ASP A C 1
ATOM 740 O O . ASP A 1 92 ? -3.180 -4.289 -3.772 1.00 98.69 92 ASP A O 1
ATOM 744 N N . TYR A 1 93 ? -4.675 -2.855 -4.645 1.00 98.69 93 TYR A N 1
ATOM 745 C CA . TYR A 1 93 ? -3.846 -1.681 -4.467 1.00 98.69 93 TYR A CA 1
ATOM 746 C C . TYR A 1 93 ? -4.696 -0.420 -4.338 1.00 98.69 93 TYR A C 1
ATOM 748 O O . TYR A 1 93 ? -5.495 -0.085 -5.217 1.00 98.69 93 TYR A O 1
ATOM 756 N N . ILE A 1 94 ? -4.442 0.340 -3.282 1.00 98.38 94 ILE A N 1
ATOM 757 C CA . ILE A 1 94 ? -4.923 1.706 -3.110 1.00 98.38 94 ILE A CA 1
ATOM 758 C C . ILE A 1 94 ? -3.794 2.552 -2.521 1.00 98.38 94 ILE A C 1
ATOM 760 O O . ILE A 1 94 ? -3.146 2.177 -1.549 1.00 98.38 94 ILE A O 1
ATOM 764 N N . GLY A 1 95 ? -3.526 3.689 -3.146 1.00 96.38 95 GLY A N 1
ATOM 765 C CA . GLY A 1 95 ? -2.538 4.674 -2.710 1.00 96.38 95 GLY A CA 1
ATOM 766 C C . GLY A 1 95 ? -3.026 6.062 -3.093 1.00 96.38 95 GLY A C 1
ATOM 767 O O . GLY A 1 95 ? -4.023 6.176 -3.809 1.00 96.38 95 GLY A O 1
ATOM 768 N N . ALA A 1 96 ? -2.348 7.113 -2.630 1.00 92.94 96 ALA A N 1
ATOM 769 C CA . ALA A 1 96 ? -2.761 8.472 -2.975 1.00 92.94 96 ALA A CA 1
ATOM 770 C C . ALA A 1 96 ? -2.815 8.656 -4.510 1.00 92.94 96 ALA A C 1
ATOM 772 O O . ALA A 1 96 ? -1.941 8.131 -5.223 1.00 92.94 96 ALA A O 1
ATOM 773 N N . PRO A 1 97 ? -3.824 9.375 -5.033 1.00 92.69 97 PRO A N 1
ATOM 774 C CA . PRO A 1 97 ? -3.870 9.691 -6.445 1.00 92.69 97 PRO A CA 1
ATOM 775 C C . PRO A 1 97 ? -2.663 10.521 -6.884 1.00 92.69 97 PRO A C 1
ATOM 777 O O . PRO A 1 97 ? -2.269 11.474 -6.211 1.00 92.69 97 PRO A O 1
ATOM 780 N N . TRP A 1 98 ? -2.101 10.191 -8.041 1.00 90.31 98 TRP A N 1
ATOM 781 C CA . TRP A 1 98 ? -1.150 11.052 -8.727 1.00 90.31 98 TRP A CA 1
ATOM 782 C C . TRP A 1 98 ? -1.892 12.106 -9.547 1.00 90.31 98 TRP A C 1
ATOM 784 O O . TRP A 1 98 ? -2.947 11.844 -10.129 1.00 90.31 98 TRP A O 1
ATOM 794 N N . LEU A 1 99 ? -1.301 13.296 -9.659 1.00 84.75 99 LEU A N 1
ATOM 795 C CA . LEU A 1 99 ? -1.734 14.261 -10.664 1.00 84.75 99 LEU A CA 1
ATOM 796 C C . LEU A 1 99 ? -1.513 13.661 -12.060 1.00 84.75 99 LEU A C 1
ATOM 798 O O . LEU A 1 99 ? -0.459 13.077 -12.327 1.00 84.75 99 LEU A O 1
ATOM 802 N N . ALA A 1 100 ? -2.467 13.862 -12.971 1.00 81.38 100 ALA A N 1
ATOM 803 C CA . ALA A 1 100 ? -2.377 13.358 -14.347 1.00 81.38 100 ALA A CA 1
ATOM 804 C C . ALA A 1 100 ? -1.143 13.888 -15.109 1.00 81.38 100 ALA A C 1
ATOM 806 O O . ALA A 1 100 ? -0.657 13.250 -16.037 1.00 81.38 100 ALA A O 1
ATOM 807 N N . SER A 1 101 ? -0.602 15.039 -14.695 1.00 78.19 101 SER A N 1
ATOM 808 C CA . SER A 1 101 ? 0.652 15.597 -15.215 1.00 78.19 101 SER A CA 1
ATOM 809 C C . SER A 1 101 ? 1.907 14.843 -14.755 1.00 78.19 101 SER A C 1
ATOM 811 O O . SER A 1 101 ? 2.962 14.991 -15.366 1.00 78.19 101 SER A O 1
ATOM 813 N N . VAL A 1 102 ? 1.819 14.050 -13.682 1.00 78.38 102 VAL A N 1
ATOM 814 C CA . VAL A 1 102 ? 2.955 13.353 -13.057 1.00 78.38 102 VAL A CA 1
ATOM 815 C C . VAL A 1 102 ? 3.027 11.896 -13.505 1.00 78.38 102 VAL A C 1
ATOM 817 O O . VAL A 1 102 ? 4.127 11.373 -13.712 1.00 78.38 102 VAL A O 1
ATOM 820 N N . ARG A 1 103 ? 1.880 11.218 -13.645 1.00 81.62 103 ARG A N 1
ATOM 821 C CA . ARG A 1 103 ? 1.798 9.808 -14.058 1.00 81.62 103 ARG A CA 1
ATOM 822 C C . ARG A 1 103 ? 0.574 9.545 -14.944 1.00 81.62 103 ARG A C 1
ATOM 824 O O . ARG A 1 103 ? -0.457 10.181 -14.754 1.00 81.62 103 ARG A O 1
ATOM 831 N N . PRO A 1 104 ? 0.665 8.567 -15.869 1.00 78.31 104 PRO A N 1
ATOM 832 C CA . PRO A 1 104 ? -0.437 8.225 -16.772 1.00 78.31 104 PRO A CA 1
ATOM 833 C C . PRO A 1 104 ? -1.594 7.496 -16.074 1.00 78.31 104 PRO A C 1
ATOM 835 O O . PRO A 1 104 ? -2.724 7.556 -16.545 1.00 78.31 104 PRO A O 1
ATOM 838 N N . MET A 1 105 ? -1.318 6.796 -14.970 1.00 86.88 105 MET A N 1
ATOM 839 C CA . MET A 1 105 ? -2.335 6.128 -14.157 1.00 86.88 105 MET A CA 1
ATOM 840 C C . MET A 1 105 ? -2.677 7.013 -12.962 1.00 86.88 105 MET A C 1
ATOM 842 O O . MET A 1 105 ? -1.779 7.576 -12.348 1.00 86.88 105 MET A O 1
ATOM 846 N N . ALA A 1 106 ? -3.959 7.132 -12.618 1.00 84.44 106 ALA A N 1
ATOM 847 C CA . ALA A 1 106 ? -4.391 8.054 -11.567 1.00 84.44 106 ALA A CA 1
ATOM 848 C C . ALA A 1 106 ? -4.042 7.578 -10.147 1.00 84.44 106 ALA A C 1
ATOM 850 O O . ALA A 1 106 ? -3.869 8.407 -9.268 1.00 84.44 106 ALA A O 1
ATOM 851 N N . VAL A 1 107 ? -3.937 6.268 -9.901 1.00 91.25 107 VAL A N 1
ATOM 852 C CA . VAL A 1 107 ? -3.753 5.691 -8.554 1.00 91.25 107 VAL A CA 1
ATOM 853 C C . VAL A 1 107 ? -2.463 4.889 -8.502 1.00 91.25 107 VAL A C 1
ATOM 855 O O . VAL A 1 107 ? -2.309 3.934 -9.271 1.00 91.25 107 VAL A O 1
ATOM 858 N N . GLY A 1 108 ? -1.569 5.238 -7.572 1.00 88.56 108 GLY A N 1
ATOM 859 C CA . GLY A 1 108 ? -0.346 4.464 -7.392 1.00 88.56 108 GLY A CA 1
ATOM 860 C C . GLY A 1 108 ? 0.704 4.979 -6.412 1.00 88.56 108 GLY A C 1
ATOM 861 O O . GLY A 1 108 ? 1.736 4.333 -6.329 1.00 88.56 108 GLY A O 1
ATOM 862 N N . ASN A 1 109 ? 0.521 6.088 -5.681 1.00 91.19 109 ASN A N 1
ATOM 863 C CA . ASN A 1 109 ? 1.581 6.562 -4.778 1.00 91.19 109 ASN A CA 1
ATOM 864 C C . ASN A 1 109 ? 1.890 5.524 -3.678 1.00 91.19 109 ASN A C 1
ATOM 866 O O . ASN A 1 109 ? 1.026 5.203 -2.862 1.00 91.19 109 ASN A O 1
ATOM 870 N N . GLY A 1 110 ? 3.136 5.035 -3.637 1.00 92.12 110 GLY A N 1
ATOM 871 C CA . GLY A 1 110 ? 3.557 3.979 -2.715 1.00 92.12 110 GLY A CA 1
ATOM 872 C C . GLY A 1 110 ? 3.953 4.430 -1.303 1.00 92.12 110 GLY A C 1
ATOM 873 O O . GLY A 1 110 ? 4.252 3.575 -0.468 1.00 92.12 110 GLY A O 1
ATOM 874 N N . ALA A 1 111 ? 4.006 5.734 -1.012 1.00 91.69 111 ALA A N 1
ATOM 875 C CA . ALA A 1 111 ? 4.451 6.252 0.287 1.00 91.69 111 ALA A CA 1
ATOM 876 C C . ALA A 1 111 ? 3.443 5.983 1.420 1.00 91.69 111 ALA A C 1
ATOM 878 O O . ALA A 1 111 ? 3.860 5.660 2.533 1.00 91.69 111 ALA A O 1
ATOM 879 N N . PHE A 1 112 ? 2.146 6.050 1.102 1.00 95.56 112 PHE A N 1
ATOM 880 C CA . PHE A 1 112 ? 1.028 5.595 1.929 1.00 95.56 112 PHE A CA 1
ATOM 881 C C . PHE A 1 112 ? 0.091 4.764 1.051 1.00 95.56 112 PHE A C 1
ATOM 883 O O . PHE A 1 112 ? -0.666 5.320 0.252 1.00 95.56 112 PHE A O 1
ATOM 890 N N . SER A 1 113 ? 0.170 3.437 1.143 1.00 97.81 113 SER A N 1
ATOM 891 C CA . SER A 1 113 ? -0.633 2.563 0.280 1.00 97.81 113 SER A CA 1
ATOM 892 C C . SER A 1 113 ? -0.999 1.255 0.956 1.00 97.81 113 SER A C 1
ATOM 894 O O . SER A 1 113 ? -0.163 0.648 1.621 1.00 97.81 113 SER A O 1
ATOM 896 N N . LEU A 1 114 ? -2.238 0.818 0.768 1.00 98.62 114 LEU A N 1
ATOM 897 C CA . LEU A 1 114 ? -2.718 -0.496 1.166 1.00 98.62 114 LEU A CA 1
ATOM 898 C C . LEU A 1 114 ? -2.627 -1.423 -0.047 1.00 98.62 114 LEU A C 1
ATOM 900 O O . LEU A 1 114 ? -3.062 -1.077 -1.147 1.00 98.62 114 LEU A O 1
ATOM 904 N N . ARG A 1 115 ? -2.009 -2.584 0.152 1.00 98.56 115 ARG A N 1
ATOM 905 C CA . ARG A 1 115 ? -1.684 -3.527 -0.919 1.00 98.56 115 ARG A CA 1
ATOM 906 C C . ARG A 1 115 ? -2.072 -4.933 -0.494 1.00 98.56 115 ARG A C 1
ATOM 908 O O . ARG A 1 115 ? -1.806 -5.312 0.647 1.00 98.56 115 ARG A O 1
ATOM 915 N N . SER A 1 116 ? -2.672 -5.717 -1.381 1.00 98.75 116 SER A N 1
ATOM 916 C CA . SER A 1 116 ? -2.952 -7.118 -1.078 1.00 98.75 116 SER A CA 1
ATOM 917 C C . SER A 1 116 ? -1.666 -7.939 -1.127 1.00 98.75 116 SER A C 1
ATOM 919 O O . SER A 1 116 ? -0.781 -7.733 -1.966 1.00 98.75 116 SER A O 1
ATOM 921 N N . ARG A 1 117 ? -1.567 -8.923 -0.232 1.00 98.56 117 ARG A N 1
ATOM 922 C CA . ARG A 1 117 ? -0.472 -9.897 -0.243 1.00 98.56 117 ARG A CA 1
ATOM 923 C C . ARG A 1 117 ? -0.459 -10.678 -1.560 1.00 98.56 117 ARG A C 1
ATOM 925 O O . ARG A 1 117 ? 0.606 -10.856 -2.139 1.00 98.56 117 ARG A O 1
ATOM 932 N N . ARG A 1 118 ? -1.639 -11.056 -2.080 1.00 98.44 118 ARG A N 1
ATOM 933 C CA . ARG A 1 118 ? -1.767 -11.821 -3.336 1.00 98.44 118 ARG A CA 1
ATOM 934 C C . ARG A 1 118 ? -1.196 -11.086 -4.553 1.00 98.44 118 ARG A C 1
ATOM 936 O O . ARG A 1 118 ? -0.635 -11.726 -5.436 1.00 98.44 118 ARG A O 1
ATOM 943 N N . LEU A 1 119 ? -1.309 -9.755 -4.599 1.00 98.75 119 LEU A N 1
ATOM 944 C CA . LEU A 1 119 ? -0.698 -8.949 -5.655 1.00 98.75 119 LEU A CA 1
ATOM 945 C C . LEU A 1 119 ? 0.823 -9.049 -5.597 1.00 98.75 119 LEU A C 1
ATOM 947 O O . LEU A 1 119 ? 1.463 -9.255 -6.623 1.00 98.75 119 LEU A O 1
ATOM 951 N N . TYR A 1 120 ? 1.404 -8.946 -4.404 1.00 98.44 120 TYR A N 1
ATOM 952 C CA . TYR A 1 120 ? 2.857 -8.987 -4.250 1.00 98.44 120 TYR A CA 1
ATOM 953 C C . TYR A 1 120 ? 3.435 -10.404 -4.349 1.00 98.44 120 TYR A C 1
ATOM 955 O O . TYR A 1 120 ? 4.545 -10.553 -4.855 1.00 98.44 120 TYR A O 1
ATOM 963 N N . ASP A 1 121 ? 2.668 -11.443 -4.002 1.00 98.50 121 ASP A N 1
ATOM 964 C CA . ASP A 1 121 ? 2.998 -12.833 -4.347 1.00 98.50 121 ASP A CA 1
ATOM 965 C C . ASP A 1 121 ? 3.134 -12.996 -5.871 1.00 98.50 121 ASP A C 1
ATOM 967 O O . ASP A 1 121 ? 4.046 -13.669 -6.353 1.00 98.50 121 ASP A O 1
ATOM 971 N N . ARG A 1 122 ? 2.255 -12.346 -6.651 1.00 98.56 122 ARG A N 1
ATOM 972 C CA . ARG A 1 122 ? 2.342 -12.366 -8.114 1.00 98.56 122 ARG A CA 1
ATOM 973 C C . ARG A 1 122 ? 3.497 -11.519 -8.642 1.00 98.56 122 ARG A C 1
ATOM 975 O O . ARG A 1 122 ? 4.232 -11.984 -9.511 1.00 98.56 122 ARG A O 1
ATOM 982 N N . VAL A 1 123 ? 3.691 -10.307 -8.120 1.00 98.50 123 VAL A N 1
ATOM 983 C CA . VAL A 1 123 ? 4.804 -9.421 -8.516 1.00 98.50 123 VAL A CA 1
ATOM 984 C C . VAL A 1 123 ? 6.161 -10.096 -8.286 1.00 98.50 123 VAL A C 1
ATOM 986 O O . VAL A 1 123 ? 7.036 -9.967 -9.139 1.00 98.50 123 VAL A O 1
ATOM 989 N N . ALA A 1 124 ? 6.313 -10.886 -7.216 1.00 97.75 124 ALA A N 1
ATOM 990 C CA . ALA A 1 124 ? 7.499 -11.707 -6.936 1.00 97.75 124 ALA A CA 1
ATOM 991 C C . ALA A 1 124 ? 7.880 -12.696 -8.053 1.00 97.75 124 ALA A C 1
ATOM 993 O O . ALA A 1 124 ? 9.031 -13.119 -8.130 1.00 97.75 124 ALA A O 1
ATOM 994 N N . GLN A 1 125 ? 6.939 -13.044 -8.933 1.00 97.81 125 GLN A N 1
ATOM 995 C CA . GLN A 1 125 ? 7.135 -13.991 -10.033 1.00 97.81 125 GLN A CA 1
ATOM 996 C C . GLN A 1 125 ? 7.351 -13.306 -11.393 1.00 97.81 125 GLN A C 1
ATOM 998 O O . GLN A 1 125 ? 7.609 -13.986 -12.387 1.00 97.81 125 GLN A O 1
ATOM 1003 N N . LEU A 1 126 ? 7.203 -11.980 -11.470 1.00 98.00 126 LEU A N 1
ATOM 1004 C CA . LEU A 1 126 ? 7.416 -11.215 -12.698 1.00 98.00 126 LEU A CA 1
ATOM 1005 C C . LEU A 1 126 ? 8.910 -10.902 -12.900 1.00 98.00 126 LEU A C 1
ATOM 1007 O O . LEU A 1 126 ? 9.678 -10.907 -11.934 1.00 98.00 126 LEU A O 1
ATOM 1011 N N . PRO A 1 127 ? 9.350 -10.582 -14.134 1.00 97.94 127 PRO A N 1
ATOM 1012 C CA . PRO A 1 127 ? 10.724 -10.157 -14.378 1.00 97.94 127 PRO A CA 1
ATOM 1013 C C . PRO A 1 127 ? 11.145 -9.006 -13.455 1.00 97.94 127 PRO A C 1
ATOM 1015 O O . PRO A 1 127 ? 10.415 -8.024 -13.273 1.00 97.94 127 PRO A O 1
ATOM 1018 N N . GLN A 1 128 ? 12.334 -9.115 -12.861 1.00 96.94 128 GLN A N 1
ATOM 1019 C CA . GLN A 1 128 ? 12.784 -8.111 -11.903 1.00 96.94 128 GLN A CA 1
ATOM 1020 C C . GLN A 1 128 ? 13.094 -6.775 -12.591 1.00 96.94 128 GLN A C 1
ATOM 1022 O O . GLN A 1 128 ? 13.787 -6.731 -13.605 1.00 96.94 128 GLN A O 1
ATOM 1027 N N . ARG A 1 129 ? 12.593 -5.678 -12.013 1.00 96.19 129 ARG A N 1
ATOM 1028 C CA . ARG A 1 129 ? 12.782 -4.291 -12.461 1.00 96.19 129 ARG A CA 1
ATOM 1029 C C . ARG A 1 129 ? 13.327 -3.451 -11.317 1.00 96.19 129 ARG A C 1
ATOM 1031 O O . ARG A 1 129 ? 12.594 -2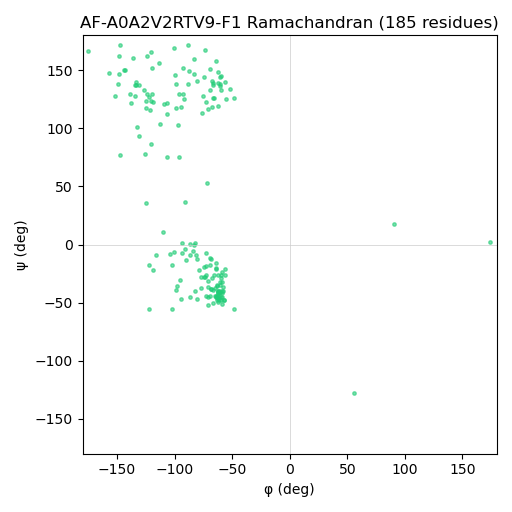.728 -10.649 1.00 96.19 129 ARG A O 1
ATOM 1038 N N . LEU A 1 130 ? 14.628 -3.596 -11.078 1.00 94.94 130 LEU A N 1
ATOM 1039 C CA . LEU A 1 130 ? 15.356 -2.855 -10.040 1.00 94.94 130 LEU A CA 1
ATOM 1040 C C . LEU A 1 130 ? 15.756 -1.440 -10.485 1.00 94.94 130 LEU A C 1
ATOM 1042 O O . LEU A 1 130 ? 16.222 -0.645 -9.678 1.00 94.94 130 LEU A O 1
ATOM 1046 N N . ASP A 1 131 ? 15.577 -1.141 -11.770 1.00 94.38 131 ASP A N 1
ATOM 1047 C CA . ASP A 1 131 ? 15.850 0.142 -12.416 1.00 94.38 131 ASP A CA 1
ATOM 1048 C C . ASP A 1 131 ? 14.674 1.134 -12.333 1.00 94.38 131 ASP A C 1
ATOM 1050 O O . ASP A 1 131 ? 14.823 2.305 -12.681 1.00 94.38 131 ASP A O 1
ATOM 1054 N N . LEU A 1 132 ? 13.504 0.682 -11.870 1.00 94.25 132 LEU A N 1
ATOM 1055 C CA . LEU A 1 132 ? 12.286 1.481 -11.747 1.00 94.25 132 LEU A CA 1
ATOM 1056 C C . LEU A 1 132 ? 11.884 1.680 -10.281 1.00 94.25 132 LEU A C 1
ATOM 1058 O O . LEU A 1 132 ? 12.199 0.871 -9.409 1.00 94.25 132 LEU A O 1
ATOM 1062 N N . GLN A 1 133 ? 11.125 2.746 -10.016 1.00 93.12 133 GLN A N 1
ATOM 1063 C CA . GLN A 1 133 ? 10.516 2.954 -8.700 1.00 93.12 133 GLN A CA 1
ATOM 1064 C C . GLN A 1 133 ? 9.435 1.889 -8.432 1.00 93.12 133 GLN A C 1
ATOM 1066 O O . GLN A 1 133 ? 8.685 1.564 -9.356 1.00 93.12 133 GLN A O 1
ATOM 1071 N N . PRO A 1 134 ? 9.304 1.360 -7.199 1.00 94.94 134 PRO A N 1
ATOM 1072 C CA . PRO A 1 134 ? 8.416 0.228 -6.917 1.00 94.94 134 PRO A CA 1
ATOM 1073 C C . PRO A 1 134 ? 6.948 0.487 -7.258 1.00 94.94 134 PRO A C 1
ATOM 1075 O O . PRO A 1 134 ? 6.271 -0.356 -7.848 1.00 94.94 134 PRO A O 1
ATOM 1078 N N . ASP A 1 135 ? 6.461 1.678 -6.928 1.00 95.12 135 ASP A N 1
ATOM 1079 C CA . ASP A 1 135 ? 5.104 2.104 -7.234 1.00 95.12 135 ASP A CA 1
ATOM 1080 C C . ASP A 1 135 ? 4.852 2.220 -8.739 1.00 95.12 135 ASP A C 1
ATOM 1082 O O . ASP A 1 135 ? 3.845 1.718 -9.234 1.00 95.12 135 ASP A O 1
ATOM 1086 N N . TYR A 1 136 ? 5.786 2.804 -9.489 1.00 95.69 136 TYR A N 1
ATOM 1087 C CA . TYR A 1 136 ? 5.717 2.863 -10.945 1.00 95.69 136 TYR A CA 1
ATOM 1088 C C . TYR A 1 136 ? 5.746 1.463 -11.575 1.00 95.69 136 TYR A C 1
ATOM 1090 O O . TYR A 1 136 ? 4.984 1.186 -12.506 1.00 95.69 136 TYR A O 1
ATOM 1098 N N . THR A 1 137 ? 6.586 0.562 -11.061 1.00 97.19 137 THR A N 1
ATOM 1099 C CA . THR A 1 137 ? 6.683 -0.820 -11.544 1.00 97.19 137 THR A CA 1
ATOM 1100 C C . THR A 1 137 ? 5.335 -1.533 -11.463 1.00 97.19 137 THR A C 1
ATOM 1102 O O . THR A 1 137 ? 4.895 -2.127 -12.445 1.00 97.19 137 THR A O 1
ATOM 1105 N N . VAL A 1 138 ? 4.646 -1.438 -10.326 1.00 97.69 138 VAL A N 1
ATOM 1106 C CA . VAL A 1 138 ? 3.367 -2.132 -10.112 1.00 97.69 138 VAL A CA 1
ATOM 1107 C C . VAL A 1 138 ? 2.202 -1.378 -10.758 1.00 97.69 138 VAL A C 1
ATOM 1109 O O . VAL A 1 138 ? 1.408 -1.972 -11.483 1.00 97.69 138 VAL A O 1
ATOM 1112 N N . CYS A 1 139 ? 2.113 -0.063 -10.552 1.00 97.19 139 CYS A N 1
ATOM 1113 C CA . CYS A 1 139 ? 0.928 0.724 -10.903 1.00 97.19 139 CYS A CA 1
ATOM 1114 C C . CYS A 1 139 ? 0.939 1.294 -12.321 1.00 97.19 139 CYS A C 1
ATOM 1116 O O . CYS A 1 139 ? -0.115 1.719 -12.785 1.00 97.19 139 CYS A O 1
ATOM 1118 N N . CYS A 1 140 ? 2.078 1.285 -13.020 1.00 95.44 140 CYS A N 1
ATOM 1119 C CA . CYS A 1 140 ? 2.175 1.740 -14.410 1.00 95.44 140 CYS A CA 1
ATOM 1120 C C . CYS A 1 140 ? 2.713 0.641 -15.329 1.00 95.44 140 CYS A C 1
ATOM 1122 O O . CYS A 1 140 ? 2.066 0.302 -16.316 1.00 95.44 140 CYS A O 1
ATOM 1124 N N . TYR A 1 141 ? 3.886 0.081 -15.015 1.00 96.81 141 TYR A N 1
ATOM 1125 C CA . TYR A 1 141 ? 4.577 -0.841 -15.921 1.00 96.81 141 TYR A CA 1
ATOM 1126 C C . TYR A 1 141 ? 3.862 -2.197 -16.034 1.00 96.81 141 TYR A C 1
ATOM 1128 O O . TYR A 1 141 ? 3.526 -2.619 -17.138 1.00 96.81 141 TYR A O 1
ATOM 1136 N N . TYR A 1 142 ? 3.566 -2.850 -14.905 1.00 97.94 142 TYR A N 1
ATOM 1137 C CA . TYR A 1 142 ? 2.863 -4.141 -14.876 1.00 97.94 142 TYR A CA 1
ATOM 1138 C C . TYR A 1 142 ? 1.340 -4.034 -14.772 1.00 97.94 142 TYR A C 1
ATOM 1140 O O . TYR A 1 142 ? 0.651 -5.047 -14.861 1.00 97.94 142 TYR A O 1
ATOM 1148 N N . ARG A 1 143 ? 0.805 -2.818 -14.637 1.00 97.12 143 ARG A N 1
ATOM 1149 C CA . ARG A 1 143 ? -0.617 -2.547 -14.398 1.00 97.12 143 ARG A CA 1
ATOM 1150 C C . ARG A 1 143 ? -1.549 -3.309 -15.339 1.00 97.12 143 ARG A C 1
ATOM 1152 O O . ARG A 1 143 ? -2.380 -4.074 -14.873 1.00 97.12 143 ARG A O 1
ATOM 1159 N N . LYS A 1 144 ? -1.364 -3.155 -16.655 1.00 97.38 144 LYS A N 1
ATOM 1160 C CA . LYS A 1 144 ? -2.223 -3.794 -17.671 1.00 97.38 144 LYS A CA 1
ATOM 1161 C C . LYS A 1 144 ? -2.179 -5.320 -17.612 1.00 97.38 144 LYS A C 1
ATOM 1163 O O . LYS A 1 144 ? -3.207 -5.963 -17.784 1.00 97.38 144 LYS A O 1
ATOM 1168 N N . LEU A 1 145 ? -0.991 -5.887 -17.390 1.00 98.38 145 LEU A N 1
ATOM 1169 C CA . LEU A 1 145 ? -0.810 -7.333 -17.258 1.00 98.38 145 LEU A CA 1
ATOM 1170 C C . LEU A 1 145 ? -1.584 -7.853 -16.045 1.00 98.38 145 LEU A C 1
ATOM 1172 O O . LEU A 1 145 ? -2.355 -8.796 -16.154 1.00 98.38 145 LEU A O 1
ATOM 1176 N N . LEU A 1 146 ? -1.403 -7.200 -14.902 1.00 98.69 146 LEU A N 1
ATOM 1177 C CA . LEU A 1 146 ? -2.022 -7.595 -13.644 1.00 98.69 146 LEU A CA 1
ATOM 1178 C C . LEU A 1 146 ? -3.549 -7.377 -13.664 1.00 98.69 146 LEU A C 1
ATOM 1180 O O . LEU A 1 146 ? -4.295 -8.224 -13.184 1.00 98.69 146 LEU A O 1
ATOM 1184 N N . GLU A 1 147 ? -4.053 -6.304 -14.276 1.00 98.38 147 GLU A N 1
ATOM 1185 C CA . GLU A 1 147 ? -5.501 -6.122 -14.478 1.00 98.38 147 GLU A CA 1
ATOM 1186 C C . GLU A 1 147 ? -6.098 -7.231 -15.358 1.00 98.38 147 GLU A C 1
ATOM 1188 O O . GLU A 1 147 ? -7.166 -7.752 -15.041 1.00 98.38 147 GLU A O 1
ATOM 1193 N N . ALA A 1 148 ? -5.390 -7.657 -16.412 1.00 98.56 148 ALA A N 1
ATOM 1194 C CA . ALA A 1 148 ? -5.809 -8.788 -17.244 1.00 98.56 148 ALA A CA 1
ATOM 1195 C C . ALA A 1 148 ? -5.800 -10.132 -16.485 1.00 98.56 148 ALA A C 1
ATOM 1197 O O . ALA A 1 148 ? -6.575 -11.027 -16.814 1.00 98.56 148 ALA A O 1
ATOM 1198 N N . GLU A 1 149 ? -4.967 -10.262 -15.449 1.00 98.56 149 GLU A N 1
ATOM 1199 C CA . GLU A 1 149 ? -4.945 -11.401 -14.518 1.00 98.56 149 GLU A CA 1
ATOM 1200 C C . GLU A 1 149 ? -5.990 -11.277 -13.380 1.00 98.56 149 GLU A C 1
ATOM 1202 O O . GLU A 1 149 ? -6.108 -12.175 -12.545 1.00 98.56 149 GLU A O 1
ATOM 1207 N N . GLY A 1 150 ? -6.776 -10.192 -13.335 1.00 98.50 150 GLY A N 1
ATOM 1208 C CA . GLY A 1 150 ? -7.855 -9.993 -12.358 1.00 98.50 150 GLY A CA 1
ATOM 1209 C C . GLY A 1 150 ? -7.450 -9.274 -11.064 1.00 98.50 150 GLY A C 1
ATOM 1210 O O . GLY A 1 150 ? -8.175 -9.346 -10.062 1.00 98.50 150 GLY A O 1
ATOM 1211 N N . PHE A 1 151 ? -6.307 -8.585 -11.045 1.00 98.75 151 PHE A N 1
ATOM 1212 C CA . PHE A 1 151 ? -5.947 -7.679 -9.951 1.00 98.75 151 PHE A CA 1
ATOM 1213 C C . PHE A 1 151 ? -6.651 -6.328 -10.106 1.00 98.75 151 PHE A C 1
ATOM 1215 O O . PHE A 1 151 ? -6.799 -5.798 -11.207 1.00 98.75 151 PHE A O 1
ATOM 1222 N N . ARG A 1 152 ? -7.101 -5.766 -8.987 1.00 98.38 152 ARG A N 1
ATOM 1223 C CA . ARG A 1 152 ? -7.947 -4.575 -8.933 1.00 98.38 152 ARG A CA 1
ATOM 1224 C C . ARG A 1 152 ? -7.236 -3.462 -8.189 1.00 98.38 152 ARG A C 1
ATOM 1226 O O . ARG A 1 152 ? -6.916 -3.598 -7.017 1.00 98.38 152 ARG A O 1
ATOM 1233 N N . TRP A 1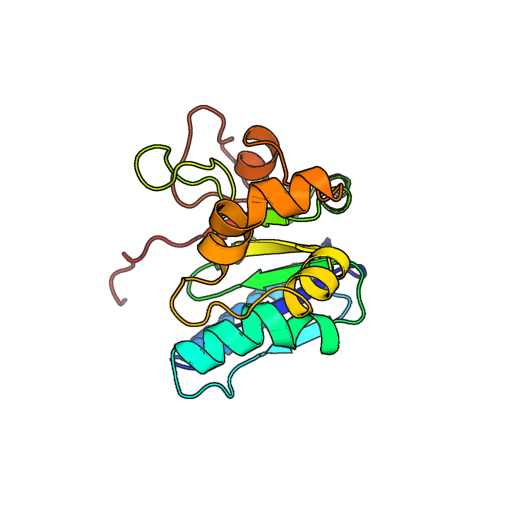 153 ? -7.053 -2.322 -8.830 1.00 98.44 153 TRP A N 1
ATOM 1234 C CA . TRP A 1 153 ? -6.713 -1.099 -8.113 1.00 98.44 153 TRP A CA 1
ATOM 1235 C C . TRP A 1 153 ? -7.990 -0.346 -7.780 1.00 98.44 153 TRP A C 1
ATOM 1237 O O . TRP A 1 153 ? -8.970 -0.416 -8.523 1.00 98.44 153 TRP A O 1
ATOM 1247 N N . ALA A 1 154 ? -7.951 0.415 -6.695 1.00 98.12 154 ALA A N 1
ATOM 1248 C CA . ALA A 1 154 ? -9.049 1.292 -6.340 1.00 98.12 154 ALA A CA 1
ATOM 1249 C C . ALA A 1 154 ? -9.328 2.333 -7.443 1.00 98.12 154 ALA A C 1
ATOM 1251 O O . ALA A 1 154 ? -8.386 2.831 -8.076 1.00 98.12 154 ALA A O 1
ATOM 1252 N N . PRO A 1 155 ? -10.604 2.704 -7.658 1.00 96.56 155 PRO A N 1
ATOM 1253 C CA . PRO A 1 155 ? -10.947 3.867 -8.465 1.00 96.56 155 PRO A CA 1
ATOM 1254 C C . PRO A 1 155 ? -10.428 5.149 -7.797 1.00 96.56 155 PRO A C 1
ATOM 1256 O O . PRO A 1 155 ? -10.184 5.189 -6.585 1.00 96.56 155 PRO A O 1
ATOM 1259 N N . VAL A 1 156 ? -10.255 6.212 -8.587 1.00 95.62 156 VAL A N 1
ATOM 1260 C CA . VAL A 1 156 ? -9.624 7.459 -8.123 1.00 95.62 156 VAL A CA 1
ATOM 1261 C C . VAL A 1 156 ? -10.392 8.110 -6.970 1.00 95.62 156 VAL A C 1
ATOM 1263 O O . VAL A 1 156 ? -9.781 8.667 -6.066 1.00 95.62 156 VAL A O 1
ATOM 1266 N N . GLU A 1 157 ? -11.715 7.975 -6.938 1.00 95.69 157 GLU A N 1
ATOM 1267 C CA . GLU A 1 157 ? -12.583 8.510 -5.890 1.00 95.69 157 GLU A CA 1
ATOM 1268 C C . GLU A 1 157 ? -12.372 7.791 -4.553 1.00 95.69 157 GLU A C 1
ATOM 1270 O O . GLU A 1 157 ? -12.371 8.424 -3.498 1.00 95.69 157 GLU A O 1
ATOM 1275 N N . ALA A 1 158 ? -12.163 6.471 -4.580 1.00 97.75 158 ALA A N 1
ATOM 1276 C CA . ALA A 1 158 ? -11.820 5.712 -3.380 1.00 97.75 158 ALA A CA 1
ATOM 1277 C C . ALA A 1 158 ? -10.404 6.067 -2.910 1.00 97.75 158 ALA A C 1
ATOM 1279 O O . ALA A 1 158 ? -10.195 6.340 -1.729 1.00 97.75 158 ALA A O 1
ATOM 1280 N N . ALA A 1 159 ? -9.450 6.151 -3.841 1.00 97.38 159 ALA A N 1
ATOM 1281 C CA . ALA A 1 159 ? -8.080 6.561 -3.552 1.00 97.38 159 ALA A CA 1
ATOM 1282 C C . ALA A 1 159 ? -8.001 7.973 -2.941 1.00 97.38 159 ALA A C 1
ATOM 1284 O O . ALA A 1 159 ? -7.258 8.183 -1.986 1.00 97.38 159 ALA A O 1
ATOM 1285 N N . ALA A 1 160 ? -8.812 8.918 -3.426 1.00 96.06 160 ALA A N 1
ATOM 1286 C CA . ALA A 1 160 ? -8.872 10.286 -2.917 1.00 96.06 160 ALA A CA 1
ATOM 1287 C C . ALA A 1 160 ? -9.434 10.381 -1.488 1.00 96.06 160 ALA A C 1
ATOM 1289 O O . ALA A 1 160 ? -9.046 11.284 -0.752 1.00 96.06 160 ALA A O 1
ATOM 1290 N N . LYS A 1 161 ? -10.316 9.456 -1.077 1.00 97.62 161 LYS A N 1
ATOM 1291 C CA . LYS A 1 161 ? -10.769 9.313 0.322 1.00 97.62 161 LYS A CA 1
ATOM 1292 C C . LYS A 1 161 ? -9.715 8.629 1.194 1.00 97.62 161 LYS A C 1
ATOM 1294 O O . LYS A 1 161 ? -9.539 8.992 2.357 1.00 97.62 161 LYS A O 1
ATOM 1299 N N . PHE A 1 162 ? -9.014 7.649 0.627 1.00 97.94 162 PHE A N 1
ATOM 1300 C CA . PHE A 1 162 ? -7.992 6.876 1.323 1.00 97.94 162 PHE A CA 1
ATOM 1301 C C . PHE A 1 162 ? -6.784 7.726 1.703 1.00 97.94 162 PHE A C 1
ATOM 1303 O O . PHE A 1 162 ? -6.357 7.692 2.854 1.00 97.94 162 PHE A O 1
ATOM 1310 N N . CYS A 1 163 ? -6.214 8.483 0.763 1.00 95.06 163 CYS A N 1
ATOM 1311 C CA . CYS A 1 163 ? -5.030 9.280 1.046 1.00 95.06 163 CYS A CA 1
ATOM 1312 C C . CYS A 1 163 ? -4.853 10.462 0.093 1.00 95.06 163 CYS A C 1
ATOM 1314 O O . CYS A 1 163 ? -5.164 10.372 -1.094 1.00 95.06 163 CYS A O 1
ATOM 1316 N N . VAL A 1 164 ? -4.279 11.553 0.607 1.00 92.00 164 VAL A N 1
ATOM 1317 C CA . VAL A 1 164 ? -3.936 12.746 -0.173 1.00 92.00 164 VAL A CA 1
ATOM 1318 C C . VAL A 1 164 ? -2.451 13.107 -0.053 1.00 92.00 164 VAL A C 1
ATOM 1320 O O . VAL A 1 164 ? -1.913 13.247 1.047 1.00 92.00 164 VAL A O 1
ATOM 1323 N N . GLU A 1 165 ? -1.804 13.302 -1.202 1.00 89.75 165 GLU A N 1
ATOM 1324 C CA . GLU A 1 165 ? -0.536 14.039 -1.335 1.00 89.75 165 GLU A CA 1
ATOM 1325 C C . GLU A 1 165 ? -0.825 15.441 -1.886 1.00 89.75 165 GLU A C 1
ATOM 1327 O O . GLU A 1 165 ? -0.545 16.455 -1.244 1.00 89.75 165 GLU A O 1
ATOM 1332 N N . HIS A 1 166 ? -1.494 15.473 -3.041 1.00 86.00 166 HIS A N 1
ATOM 1333 C CA . HIS A 1 166 ? -2.033 16.664 -3.682 1.00 86.00 166 HIS A CA 1
ATOM 1334 C C . HIS A 1 166 ? -3.555 16.519 -3.813 1.00 86.00 166 HIS A C 1
ATOM 1336 O O . HIS A 1 166 ? -4.012 15.479 -4.295 1.00 86.00 166 HIS A O 1
ATOM 1342 N N . PRO A 1 167 ? -4.352 17.514 -3.389 1.00 84.81 167 PRO A N 1
ATOM 1343 C CA . PRO A 1 167 ? -5.803 17.433 -3.496 1.00 84.81 167 PRO A CA 1
ATOM 1344 C C . PRO A 1 167 ? -6.250 17.433 -4.965 1.00 84.81 167 PRO A C 1
ATOM 1346 O O . PRO A 1 167 ? -5.750 18.203 -5.785 1.00 84.81 167 PRO A O 1
ATOM 1349 N N . LEU A 1 168 ? -7.215 16.571 -5.277 1.00 85.06 168 LEU A N 1
ATOM 1350 C CA . LEU A 1 168 ? -7.978 16.548 -6.522 1.00 85.06 168 LEU A CA 1
ATOM 1351 C C . LEU A 1 168 ? -9.353 17.191 -6.306 1.00 85.06 168 LEU A C 1
ATOM 1353 O O . LEU A 1 168 ? -9.786 17.387 -5.173 1.00 85.06 168 LEU A O 1
ATOM 1357 N N . SER A 1 169 ? -10.091 17.444 -7.389 1.00 87.81 169 SER A N 1
ATOM 1358 C CA . SER A 1 169 ? -11.477 17.934 -7.304 1.00 87.81 169 SER A CA 1
ATOM 1359 C C . SER A 1 169 ? -12.416 16.983 -6.549 1.00 87.81 169 SER A C 1
ATOM 1361 O O . SER A 1 169 ? -13.409 17.433 -5.989 1.00 87.81 169 SER A O 1
ATOM 1363 N N . CYS A 1 170 ? -12.110 15.682 -6.527 1.00 88.00 170 CYS A N 1
ATOM 1364 C CA . CYS A 1 170 ? -12.856 14.664 -5.787 1.00 88.00 170 CYS A CA 1
ATOM 1365 C C . CYS A 1 170 ? -12.294 14.373 -4.384 1.00 88.00 170 CYS A C 1
ATOM 1367 O O . CYS A 1 170 ? -12.824 13.502 -3.693 1.00 88.00 170 CYS A O 1
ATOM 1369 N N . THR A 1 171 ? -11.227 15.059 -3.957 1.00 91.38 171 THR A N 1
ATOM 1370 C CA . THR A 1 171 ? -10.670 14.882 -2.612 1.00 91.38 171 THR A CA 1
ATOM 1371 C C . THR A 1 171 ? -11.602 15.526 -1.581 1.00 91.38 171 THR A C 1
ATOM 1373 O O . THR A 1 171 ? -11.873 16.721 -1.686 1.00 91.38 171 THR A O 1
ATOM 1376 N N . PRO A 1 172 ? -12.100 14.767 -0.589 1.00 93.94 172 PRO A N 1
ATOM 1377 C CA . PRO A 1 172 ? -12.928 15.315 0.482 1.00 93.94 172 PRO A CA 1
ATOM 1378 C C . PRO A 1 172 ? -12.095 16.124 1.486 1.00 93.94 172 PRO A C 1
ATOM 1380 O O . PRO A 1 172 ? -10.874 15.985 1.557 1.00 93.94 172 PRO A O 1
ATOM 1383 N N . ASP A 1 173 ? -12.775 16.880 2.349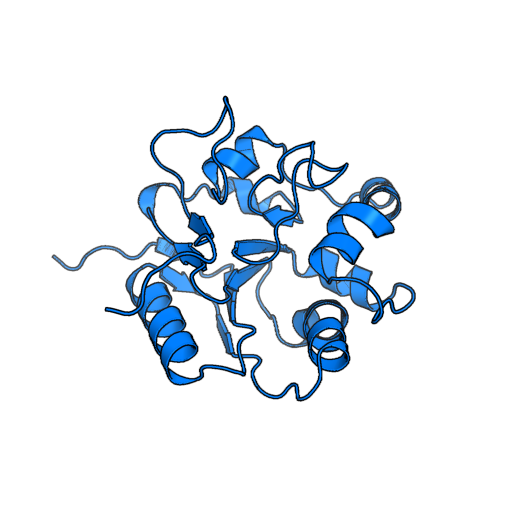 1.00 93.38 173 ASP A N 1
ATOM 1384 C CA . AS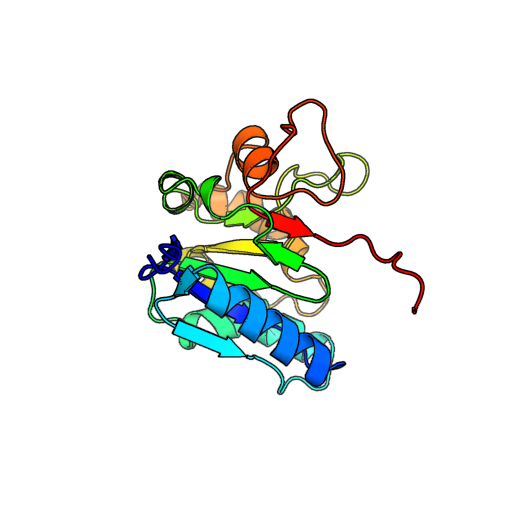P A 1 173 ? -12.138 17.646 3.433 1.00 93.38 173 ASP A CA 1
ATOM 1385 C C . ASP A 1 173 ? -11.363 16.761 4.423 1.00 93.38 173 ASP A C 1
ATOM 1387 O O . ASP A 1 173 ? -10.392 17.201 5.039 1.00 93.38 173 ASP A O 1
ATOM 1391 N N . ARG A 1 174 ? -11.794 15.502 4.584 1.00 95.88 174 ARG A N 1
ATOM 1392 C CA . ARG A 1 174 ? -11.194 14.519 5.493 1.00 95.88 174 ARG A CA 1
ATOM 1393 C C . ARG A 1 174 ? -10.811 13.256 4.733 1.00 95.88 174 ARG A C 1
ATOM 1395 O O . ARG A 1 174 ? -11.660 12.620 4.115 1.00 95.88 174 ARG A O 1
ATOM 1402 N N . THR A 1 175 ? -9.539 12.882 4.821 1.00 97.00 175 THR A N 1
ATOM 1403 C CA . THR A 1 175 ? -8.980 11.654 4.237 1.00 97.00 175 THR A CA 1
ATOM 1404 C C . THR A 1 175 ? -8.401 10.757 5.324 1.00 97.00 175 THR A C 1
ATOM 1406 O O . THR A 1 175 ? -7.961 11.246 6.365 1.00 97.00 175 THR A O 1
ATOM 1409 N N . PHE A 1 176 ? -8.388 9.442 5.100 1.00 97.81 176 PHE A N 1
ATOM 1410 C CA . PHE A 1 176 ? -7.863 8.497 6.090 1.00 97.81 176 PHE A CA 1
ATOM 1411 C C . PHE A 1 176 ? -6.368 8.700 6.353 1.00 97.81 176 PHE A C 1
ATOM 1413 O O . PHE A 1 176 ? -5.949 8.792 7.507 1.00 97.81 176 PHE A O 1
ATOM 1420 N N . GLY A 1 177 ? -5.565 8.819 5.299 1.00 96.31 177 GLY A N 1
ATOM 1421 C CA . GLY A 1 177 ? -4.129 9.044 5.378 1.00 96.31 177 GLY A CA 1
ATOM 1422 C C . GLY A 1 177 ? -3.678 10.322 4.687 1.00 96.31 177 GLY A C 1
ATOM 1423 O O . GLY A 1 177 ? -4.361 10.889 3.837 1.00 96.31 177 GLY A O 1
ATOM 1424 N N . LYS A 1 178 ? -2.449 10.729 4.979 1.00 93.62 178 LYS A N 1
ATOM 1425 C CA . LYS A 1 178 ? -1.772 11.833 4.297 1.00 93.62 178 LYS A CA 1
ATOM 1426 C C . LYS A 1 178 ? -0.380 11.393 3.879 1.00 93.62 178 LYS A C 1
ATOM 1428 O O . LYS A 1 178 ? 0.327 10.792 4.682 1.00 93.62 178 LYS A O 1
ATOM 1433 N N . VAL A 1 179 ? 0.027 11.746 2.663 1.00 89.81 179 VAL A N 1
ATOM 1434 C CA . VAL A 1 179 ? 1.438 11.745 2.262 1.00 89.81 179 VAL A CA 1
ATOM 1435 C C . VAL A 1 179 ? 1.962 13.157 2.482 1.00 89.81 179 VAL A C 1
ATOM 1437 O O . VAL A 1 179 ? 1.451 14.125 1.917 1.00 89.81 179 VAL A O 1
ATOM 1440 N N . GLY A 1 180 ? 2.952 13.307 3.356 1.00 79.19 180 GLY A N 1
ATOM 1441 C CA . GLY A 1 180 ? 3.594 14.596 3.560 1.00 79.19 180 GLY A CA 1
ATOM 1442 C C . GLY A 1 180 ? 4.358 15.023 2.310 1.00 79.19 180 GLY A C 1
ATOM 1443 O O . GLY A 1 180 ? 5.230 14.299 1.835 1.00 79.19 180 GLY A O 1
ATOM 1444 N N . CYS A 1 181 ? 4.060 16.223 1.811 1.00 58.84 181 CYS A N 1
ATOM 1445 C CA . CYS A 1 181 ? 4.886 16.885 0.808 1.00 58.84 181 CYS A CA 1
ATOM 1446 C C . CYS A 1 181 ? 6.293 17.100 1.391 1.00 58.84 181 CYS A C 1
ATOM 1448 O O . CYS A 1 181 ? 6.437 17.380 2.586 1.00 58.84 181 CYS A O 1
ATOM 1450 N N . SER A 1 182 ? 7.334 16.984 0.568 1.00 47.84 182 SER A N 1
ATOM 1451 C CA . SER A 1 182 ? 8.736 17.235 0.934 1.00 47.84 182 SER A CA 1
ATOM 1452 C C . SER A 1 182 ? 9.024 18.736 1.123 1.00 47.84 182 SER A C 1
ATOM 1454 O O . SER A 1 182 ? 9.952 19.304 0.562 1.00 47.84 182 SER A O 1
ATOM 1456 N N . SER A 1 183 ? 8.218 19.382 1.960 1.00 34.94 183 SER A N 1
ATOM 1457 C CA . SER A 1 183 ? 8.415 20.728 2.476 1.00 34.94 183 SER A CA 1
ATOM 1458 C C . SER A 1 183 ? 7.842 20.793 3.893 1.00 34.94 183 SER A C 1
ATOM 1460 O O . SER A 1 183 ? 6.747 21.307 4.116 1.00 34.94 183 SER A O 1
ATOM 1462 N N . LEU A 1 184 ? 8.569 20.248 4.864 1.00 30.58 184 LEU A N 1
ATOM 1463 C CA . LEU A 1 184 ? 8.486 20.772 6.223 1.00 30.58 184 LEU A CA 1
ATOM 1464 C C . LEU A 1 184 ? 9.818 21.475 6.498 1.00 30.58 184 LEU A C 1
ATOM 1466 O O . LEU A 1 184 ? 10.860 20.825 6.371 1.00 30.58 184 LEU A O 1
ATOM 1470 N N . PRO A 1 185 ? 9.819 22.784 6.815 1.00 28.45 185 PRO A N 1
ATOM 1471 C CA . PRO A 1 185 ? 10.991 23.392 7.404 1.00 28.45 185 PRO A CA 1
ATOM 1472 C C . PRO A 1 185 ? 11.271 22.670 8.720 1.00 28.45 185 PRO A C 1
ATOM 1474 O O . PRO A 1 185 ? 10.359 22.341 9.480 1.00 28.45 185 PRO A O 1
ATOM 1477 N N . VAL A 1 186 ? 12.552 22.388 8.925 1.00 31.05 186 VAL A N 1
ATOM 1478 C CA . VAL A 1 186 ? 13.123 22.012 10.215 1.00 31.05 186 VAL A CA 1
ATOM 1479 C C . VAL A 1 186 ? 12.620 23.027 11.246 1.00 31.05 186 VAL A C 1
ATOM 1481 O O . VAL A 1 186 ? 12.719 24.230 10.998 1.00 31.05 186 VAL A O 1
ATOM 1484 N N . ILE A 1 187 ? 12.015 22.536 12.331 1.00 33.66 187 ILE A N 1
ATOM 1485 C CA . ILE A 1 187 ? 11.718 23.352 13.517 1.00 33.66 187 ILE A CA 1
ATOM 1486 C C . ILE A 1 187 ? 13.048 23.785 14.130 1.00 33.66 187 ILE A C 1
ATOM 1488 O O . ILE A 1 187 ? 13.925 22.899 14.253 1.00 33.66 187 ILE A O 1
#

Solvent-accessible surface area (backbone atoms only — not comparable to full-atom values): 10179 Å² total; per-residue (Å²): 133,79,84,82,55,38,86,32,55,58,24,22,41,36,33,65,49,57,87,51,57,66,61,44,49,52,50,54,55,54,49,58,68,47,31,46,53,56,38,80,45,76,59,43,82,56,87,46,72,46,48,43,31,42,38,67,45,55,41,45,44,82,74,52,89,40,61,25,33,37,32,30,34,91,63,20,46,79,69,31,67,89,55,66,58,79,73,59,75,77,27,35,33,39,14,16,38,44,55,73,93,79,34,96,47,48,44,38,40,59,44,37,22,42,32,24,32,70,52,32,55,51,49,46,73,47,87,87,64,58,91,47,58,55,34,52,43,52,41,56,72,41,28,68,62,41,44,74,74,70,50,39,66,46,55,58,62,57,14,24,35,47,14,36,62,60,86,52,97,70,37,57,100,69,32,16,23,34,36,52,67,102,74,73,79,83,128

Foldseek 3Di:
DQDDAQEALLEEEEEEDQPDVPQSVVQVVVQVSRYDYVYYYYNHPDDDLLSSLCCLQANVLVVDPHFKYWYAYDQKHFDDSVLDDPCQSVAQKAAAFDDCVVDVFGGFDRNTMMHGSVLSVVSNVDPDDSVDDNRCCSRPVCNVVVVVVPHGYDDNLVNLQAEHADHDPSRDPHHRMYDDDPDDPDD

Sequence (187 aa):
MGEMKLDLSAVTLVCYDNKNREAALSLILQMLKLADFGGVLWLNWHRTASEQVHVELYGTANLVHTTHFLTVRGNSYILHPDCWDSSWLEYDYIGAPWLASVRPMAVGNGAFSLRSRRLYDRVAQLPQRLDLQPDYTVCCYYRKLLEAEGFRWAPVEAAAKFCVEHPLSCTPDRTFGKVGCSSLPVI

pLDDT: mean 91.41, std 12.92, range [28.45, 98.81]